Protein AF-A0A2V7R0I3-F1 (afdb_monomer_lite)

pLDDT: mean 75.04, std 21.33, range [24.89, 97.62]

Foldseek 3Di:
DDDDDDDDDDDDDYDDDDDDDDDDDDDDDDDDDDPPPLPQAKEKEAAPQQPLGVVVVVVLCVQQVDPRYHYDHVVPLVCCCVVPVVCNVPPRLQWMWIQHSVRDIDIFLRNVLVSLVSGPSSVVCNCVCVPVCNVPVVVVVRSVCSVCSVVVDGPPDDDDDDPDPPPPPPPPVVVVVVVVVVVVVVVCQQCVLVVQVVPPQRDADPPNGHPVGPPRPDPQKDKFKAKWFQFPVRDTDGDDLVLQHDDPPVVSRVVCVVCLVVLNNAVSQVSSLAVLLPDDDPPSVRGFKMWTKIFMCRPVCVVVVNVDGPDIDTSYMGTNDNPPPVVPPDD

Secondary structure (DSSP, 8-state):
--PPPPPPPPP-----------------------------SEEEEE-TTBHHHHHHHHHHHHHHTS--EEEEETT-HHHHHHH-GGGTTS-TTT--EEE-TT--EEETHHHHHHHHTT-GGGGGGHHHHHSTTHHHHHHHHHHHHHHHGGGG-B---SS--------------HHHHHHHHHHHHHHHHHHGGGGGGG-SS----TTSPPSSTT-S---SEEEEEEEEEE-TT--EEEPPGGGT-SS-HHHHHHHHHHHHHTT-HHHHHHHHHHHHTT--STTTTT--EEEEEEEEEEHHHHHTT----SEEEEEEEEE----SGGGSS--

Radius of gyration: 39.09 Å; chains: 1; bounding box: 73×76×110 Å

Structure (mmCIF, N/CA/C/O backbone):
data_AF-A0A2V7R0I3-F1
#
_entry.id   AF-A0A2V7R0I3-F1
#
loop_
_atom_site.group_PDB
_atom_site.id
_atom_site.type_symbol
_atom_site.label_atom_id
_atom_site.label_alt_id
_atom_site.label_comp_id
_atom_site.label_asym_id
_atom_site.label_entity_id
_atom_site.label_seq_id
_atom_site.pdbx_PDB_ins_code
_atom_site.Cartn_x
_atom_site.Cartn_y
_atom_site.Cartn_z
_atom_site.occupancy
_atom_site.B_iso_or_equiv
_atom_site.auth_seq_id
_atom_site.auth_comp_id
_atom_site.auth_asym_id
_atom_site.auth_atom_id
_atom_site.pdbx_PDB_model_num
ATOM 1 N N . MET A 1 1 ? 31.719 -24.888 -64.951 1.00 40.12 1 MET A N 1
ATOM 2 C CA . MET A 1 1 ? 32.840 -23.938 -65.106 1.00 40.12 1 MET A CA 1
ATOM 3 C C . MET A 1 1 ? 32.339 -22.714 -65.857 1.00 40.12 1 MET A C 1
ATOM 5 O O . MET A 1 1 ? 32.200 -22.779 -67.067 1.00 40.12 1 MET A O 1
ATOM 9 N N . HIS A 1 2 ? 32.044 -21.622 -65.155 1.00 28.05 2 HIS A N 1
ATOM 10 C CA . HIS A 1 2 ? 31.925 -20.294 -65.759 1.00 28.05 2 HIS A CA 1
ATOM 11 C C . HIS A 1 2 ? 32.596 -19.298 -64.817 1.00 28.05 2 HIS A C 1
ATOM 13 O O . HIS A 1 2 ? 32.219 -19.180 -63.655 1.00 28.05 2 HIS A O 1
ATOM 19 N N . ALA A 1 3 ? 33.657 -18.667 -65.315 1.00 29.58 3 ALA A N 1
ATOM 20 C CA . ALA A 1 3 ? 34.439 -17.674 -64.603 1.00 29.58 3 ALA A CA 1
ATOM 21 C C . ALA A 1 3 ? 33.743 -16.313 -64.706 1.00 29.58 3 ALA A C 1
ATOM 23 O O . ALA A 1 3 ? 33.459 -15.845 -65.808 1.00 29.58 3 ALA A O 1
ATOM 24 N N . VAL A 1 4 ? 33.495 -15.669 -63.567 1.00 31.28 4 VAL A N 1
ATOM 25 C CA . VAL A 1 4 ? 33.042 -14.275 -63.512 1.00 31.28 4 VAL A CA 1
ATOM 26 C C . VAL A 1 4 ? 34.265 -13.400 -63.241 1.00 31.28 4 VAL A C 1
ATOM 28 O O . VAL A 1 4 ? 34.928 -13.543 -62.217 1.00 31.28 4 VAL A O 1
ATOM 31 N N . ARG A 1 5 ? 34.592 -12.521 -64.196 1.00 28.83 5 ARG A N 1
ATOM 32 C CA . ARG A 1 5 ? 35.624 -11.480 -64.072 1.00 28.83 5 ARG A CA 1
ATOM 33 C C . ARG A 1 5 ? 35.057 -10.281 -63.311 1.00 28.83 5 ARG A C 1
ATOM 35 O O . ARG A 1 5 ? 34.052 -9.718 -63.734 1.00 28.83 5 ARG A O 1
ATOM 42 N N . CYS A 1 6 ? 35.757 -9.834 -62.272 1.00 28.95 6 CYS A N 1
ATOM 43 C CA . CYS A 1 6 ? 35.547 -8.523 -61.657 1.00 28.95 6 CYS A CA 1
ATOM 44 C C . CYS A 1 6 ? 36.459 -7.477 -62.318 1.00 28.95 6 CYS A C 1
ATOM 46 O O . CYS A 1 6 ? 37.630 -7.746 -62.587 1.00 28.95 6 CYS A O 1
ATOM 48 N N . ARG A 1 7 ? 35.916 -6.283 -62.578 1.00 30.52 7 ARG A N 1
ATOM 49 C CA . ARG A 1 7 ? 36.638 -5.104 -63.083 1.00 30.52 7 ARG A CA 1
ATOM 50 C C . ARG A 1 7 ? 36.920 -4.165 -61.897 1.00 30.52 7 ARG A C 1
ATOM 52 O O . ARG A 1 7 ? 35.996 -3.948 -61.116 1.00 30.52 7 ARG A O 1
ATOM 59 N N . PRO A 1 8 ? 38.131 -3.609 -61.736 1.00 32.44 8 PRO A N 1
ATOM 60 C CA . PRO A 1 8 ? 38.396 -2.627 -60.687 1.00 32.44 8 PRO A CA 1
ATOM 61 C C . PRO A 1 8 ? 37.857 -1.242 -61.075 1.00 32.44 8 PRO A C 1
ATOM 63 O O . PRO A 1 8 ? 37.916 -0.850 -62.242 1.00 32.44 8 PRO A O 1
ATOM 66 N N . ALA A 1 9 ? 37.340 -0.507 -60.088 1.00 31.83 9 ALA A N 1
ATOM 67 C CA . ALA A 1 9 ? 37.017 0.910 -60.216 1.00 31.83 9 ALA A CA 1
ATOM 68 C C . ALA A 1 9 ? 38.310 1.735 -60.122 1.00 31.83 9 ALA A C 1
ATOM 70 O O . ALA A 1 9 ? 39.087 1.582 -59.181 1.00 31.83 9 ALA A O 1
ATOM 71 N N . THR A 1 10 ? 38.548 2.569 -61.128 1.00 34.09 10 THR A N 1
ATOM 72 C CA . THR A 1 10 ? 39.695 3.474 -61.234 1.00 34.09 10 THR A CA 1
ATOM 73 C C . THR A 1 10 ? 39.504 4.722 -60.379 1.00 34.09 10 THR A C 1
ATOM 75 O O . THR A 1 10 ? 38.430 5.322 -60.384 1.00 34.09 10 THR A O 1
ATOM 78 N N . ALA A 1 11 ? 40.578 5.125 -59.700 1.00 34.94 11 ALA A N 1
ATOM 79 C CA . ALA A 1 11 ? 40.760 6.451 -59.124 1.00 34.94 11 ALA A CA 1
ATOM 80 C C . ALA A 1 11 ? 40.825 7.522 -60.230 1.00 34.94 11 ALA A C 1
ATOM 82 O O . ALA A 1 11 ? 41.353 7.257 -61.311 1.00 34.94 11 ALA A O 1
ATOM 83 N N . GLY A 1 12 ? 40.306 8.718 -59.951 1.00 31.50 12 GLY A N 1
ATOM 84 C CA . GLY A 1 12 ? 40.414 9.891 -60.817 1.00 31.50 12 GLY A CA 1
ATOM 85 C C . GLY A 1 12 ? 40.720 11.137 -59.990 1.00 31.50 12 GLY A C 1
ATOM 86 O O . GLY A 1 12 ? 39.884 11.567 -59.200 1.00 31.50 12 GLY A O 1
ATOM 87 N N . ASP A 1 13 ? 41.925 11.668 -60.183 1.00 32.59 13 ASP A N 1
ATOM 88 C CA . ASP A 1 13 ? 42.416 12.970 -59.722 1.00 32.59 13 ASP A CA 1
ATOM 89 C C . ASP A 1 13 ? 42.074 14.083 -60.735 1.00 32.59 13 ASP A C 1
ATOM 91 O O . ASP A 1 13 ? 42.114 13.846 -61.942 1.00 32.59 13 ASP A O 1
ATOM 95 N N . GLY A 1 14 ? 41.891 15.315 -60.234 1.00 29.05 14 GLY A N 1
ATOM 96 C CA . GLY A 1 14 ? 42.606 16.492 -60.765 1.00 29.05 14 GLY A CA 1
ATOM 97 C C . GLY A 1 14 ? 41.890 17.542 -61.646 1.00 29.05 14 GLY A C 1
ATOM 98 O O . GLY A 1 14 ? 41.606 17.286 -62.808 1.00 29.05 14 GLY A O 1
ATOM 99 N N . GLY A 1 15 ? 41.817 18.782 -61.113 1.00 26.56 15 GLY A N 1
ATOM 100 C CA . GLY A 1 15 ? 42.013 20.086 -61.808 1.00 26.56 15 GLY A CA 1
ATOM 101 C C . GLY A 1 15 ? 40.805 20.707 -62.539 1.00 26.56 15 GLY A C 1
ATOM 102 O O . GLY A 1 15 ? 40.005 19.984 -63.108 1.00 26.56 15 GLY A O 1
ATOM 103 N N . ALA A 1 16 ? 40.575 22.026 -62.630 1.00 29.14 16 ALA A N 1
ATOM 104 C CA . ALA A 1 16 ? 41.288 23.265 -62.268 1.00 29.14 16 ALA A CA 1
ATOM 105 C C . ALA A 1 16 ? 40.253 24.440 -62.282 1.00 29.14 16 ALA A C 1
ATOM 107 O O . ALA A 1 16 ? 39.270 24.370 -63.012 1.00 29.14 16 ALA A O 1
ATOM 108 N N . LEU A 1 17 ? 40.280 25.384 -61.330 1.00 27.14 17 LEU A N 1
ATOM 109 C CA . LEU A 1 17 ? 40.813 26.766 -61.396 1.00 27.14 17 LEU A CA 1
ATOM 110 C C . LEU A 1 17 ? 40.134 27.754 -62.384 1.00 27.14 17 LEU A C 1
ATOM 112 O O . LEU A 1 17 ? 40.317 27.651 -63.589 1.00 27.14 17 LEU A O 1
ATOM 116 N N . HIS A 1 18 ? 39.493 28.803 -61.844 1.00 30.97 18 HIS A N 1
ATOM 117 C CA . HIS A 1 18 ? 39.382 30.133 -62.463 1.00 30.97 18 HIS A CA 1
ATOM 118 C C . HIS A 1 18 ? 39.490 31.233 -61.389 1.00 30.97 18 HIS A C 1
ATOM 120 O O . HIS A 1 18 ? 39.098 31.052 -60.238 1.00 30.97 18 HIS A O 1
ATOM 126 N N . THR A 1 19 ? 40.106 32.340 -61.791 1.00 28.39 19 THR A N 1
ATOM 127 C CA . THR A 1 19 ? 40.794 33.388 -61.020 1.00 28.39 19 THR A CA 1
ATOM 128 C C . THR A 1 19 ? 40.033 34.722 -60.960 1.00 28.39 19 THR A C 1
ATOM 130 O O . THR A 1 19 ? 39.483 35.096 -61.987 1.00 28.39 19 THR A O 1
ATOM 133 N N . ALA A 1 20 ? 40.175 35.437 -59.823 1.00 27.28 20 ALA A N 1
ATOM 134 C CA . ALA A 1 20 ? 40.343 36.904 -59.609 1.00 27.28 20 ALA A CA 1
ATOM 135 C C . ALA A 1 20 ? 39.223 37.874 -60.116 1.00 27.28 20 ALA A C 1
ATOM 137 O O . ALA A 1 20 ? 38.524 37.552 -61.061 1.00 27.28 20 ALA A O 1
ATOM 138 N N . THR A 1 21 ? 38.923 39.066 -59.568 1.00 27.94 21 THR A N 1
ATOM 139 C CA . THR A 1 21 ? 39.654 40.048 -58.734 1.00 27.94 21 THR A CA 1
ATOM 140 C C . THR A 1 21 ? 38.664 41.089 -58.128 1.00 27.94 21 THR A C 1
ATOM 142 O O . THR A 1 21 ? 37.653 41.390 -58.750 1.00 27.94 21 THR A O 1
ATOM 145 N N . ASP A 1 22 ? 39.038 41.647 -56.967 1.00 27.06 22 ASP A N 1
ATOM 146 C CA . ASP A 1 22 ? 38.926 43.033 -56.429 1.00 27.06 22 ASP A CA 1
ATOM 147 C C . ASP A 1 22 ? 37.639 43.810 -56.011 1.00 27.06 22 ASP A C 1
ATOM 149 O O . ASP A 1 22 ? 36.724 44.044 -56.791 1.00 27.06 22 ASP A O 1
ATOM 153 N N . ALA A 1 23 ? 37.773 44.348 -54.778 1.00 28.84 23 ALA A N 1
ATOM 154 C CA . ALA A 1 23 ? 37.509 45.699 -54.224 1.00 28.84 23 ALA A CA 1
ATOM 155 C C . ALA A 1 23 ? 36.095 46.326 -54.038 1.00 28.84 23 ALA A C 1
ATOM 157 O O . ALA A 1 23 ? 35.275 46.372 -54.947 1.00 28.84 23 ALA A O 1
ATOM 158 N N . GLY A 1 24 ? 35.909 46.958 -52.854 1.00 25.20 24 GLY A N 1
ATOM 159 C CA . GLY A 1 24 ? 34.883 47.975 -52.509 1.00 25.20 24 GLY A CA 1
ATOM 160 C C . GLY A 1 24 ? 34.009 47.605 -51.287 1.00 25.20 24 GLY A C 1
ATOM 161 O O . GLY A 1 24 ? 33.097 46.804 -51.422 1.00 25.20 24 GLY A O 1
ATOM 162 N N . GLU A 1 25 ? 34.346 47.921 -50.029 1.00 26.67 25 GLU A N 1
ATOM 163 C CA . GLU A 1 25 ? 34.203 49.198 -49.287 1.00 26.67 25 GLU A CA 1
ATOM 164 C C . GLU A 1 25 ? 32.793 49.507 -48.700 1.00 26.67 25 GLU A C 1
ATOM 166 O O . GLU A 1 25 ? 31.841 49.821 -49.402 1.00 26.67 25 GLU A O 1
ATOM 171 N N . SER A 1 26 ? 32.742 49.506 -47.357 1.00 24.89 26 SER A N 1
ATOM 172 C CA . SER A 1 26 ? 31.876 50.258 -46.419 1.00 24.89 26 SER A CA 1
ATOM 173 C C . SER A 1 26 ? 30.368 49.959 -46.204 1.00 24.89 26 SER A C 1
ATOM 175 O O . SER A 1 26 ? 29.517 50.183 -47.052 1.00 24.89 26 SER A O 1
ATOM 177 N N . LEU A 1 27 ? 30.100 49.581 -44.939 1.00 31.48 27 LEU A N 1
ATOM 178 C CA . LEU A 1 27 ? 29.092 50.077 -43.977 1.00 31.48 27 LEU A CA 1
ATOM 179 C C . LEU A 1 27 ? 27.593 50.063 -44.338 1.00 31.48 27 LEU A C 1
ATOM 181 O O . LEU A 1 27 ? 27.120 50.911 -45.082 1.00 31.48 27 LEU A O 1
ATOM 185 N N . GLN A 1 28 ? 26.824 49.252 -43.597 1.00 29.20 28 GLN A N 1
ATOM 186 C CA . GLN A 1 28 ? 25.603 49.726 -42.931 1.00 29.20 28 GLN A CA 1
ATOM 187 C C . GLN A 1 28 ? 25.236 48.860 -41.714 1.00 29.20 28 GLN A C 1
ATOM 189 O O . GLN A 1 28 ? 25.405 47.642 -41.703 1.00 29.20 28 GLN A O 1
ATOM 194 N N . GLU A 1 29 ? 24.810 49.566 -40.671 1.00 27.78 29 GLU A N 1
ATOM 195 C CA . GLU A 1 29 ? 24.456 49.139 -39.319 1.00 27.78 29 GLU A CA 1
ATOM 196 C C . GLU A 1 29 ? 23.254 48.182 -39.239 1.00 27.78 29 GLU A C 1
ATOM 198 O O . GLU A 1 29 ? 22.415 48.134 -40.134 1.00 27.78 29 GLU A O 1
ATOM 203 N N . GLY A 1 30 ? 23.109 47.516 -38.085 1.00 27.41 30 GLY A N 1
ATOM 204 C CA . GLY A 1 30 ? 21.787 47.143 -37.573 1.00 27.41 30 GLY A CA 1
ATOM 205 C C . GLY A 1 30 ? 21.651 45.709 -37.068 1.00 27.41 30 GLY A C 1
ATOM 206 O O . GLY A 1 30 ? 21.508 44.777 -37.845 1.00 27.41 30 GLY A O 1
ATOM 207 N N . GLU A 1 31 ? 21.640 45.575 -35.740 1.00 34.91 31 GLU A N 1
ATOM 208 C CA . GLU A 1 31 ? 20.803 44.645 -34.965 1.00 34.91 31 GLU A CA 1
ATOM 209 C C . GLU A 1 31 ? 20.627 43.192 -35.435 1.00 34.91 31 GLU A C 1
ATOM 211 O O . GLU A 1 31 ? 19.866 42.867 -36.342 1.00 34.91 31 GLU A O 1
ATOM 216 N N . GLY A 1 32 ? 21.151 42.263 -34.635 1.00 29.20 32 GLY A N 1
ATOM 217 C CA . GLY A 1 32 ? 20.634 40.902 -34.660 1.00 29.20 32 GLY A CA 1
ATOM 218 C C . GLY A 1 32 ? 21.550 39.905 -33.996 1.00 29.20 32 GLY A C 1
ATOM 219 O O . GLY A 1 32 ? 22.303 39.207 -34.663 1.00 29.20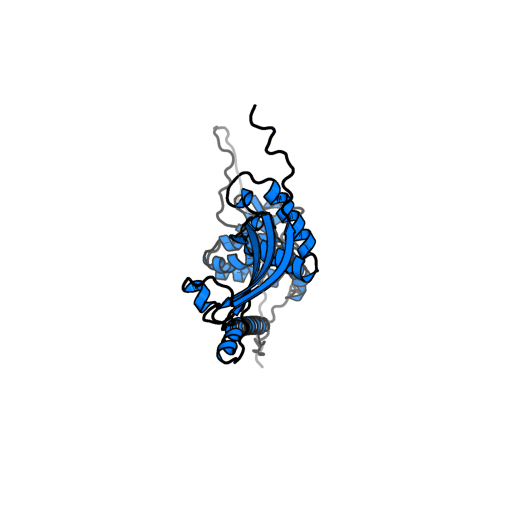 32 GLY A O 1
ATOM 220 N N . MET A 1 33 ? 21.442 39.799 -32.673 1.00 34.56 33 MET A N 1
ATOM 221 C CA . MET A 1 33 ? 21.909 38.643 -31.916 1.00 34.56 33 MET A CA 1
ATOM 222 C C . MET A 1 33 ? 21.557 37.361 -32.679 1.00 34.56 33 MET A C 1
ATOM 224 O O . MET A 1 33 ? 20.383 37.047 -32.875 1.00 34.56 33 MET A O 1
ATOM 228 N N . ASN A 1 34 ? 22.612 36.697 -33.149 1.00 35.75 34 ASN A N 1
ATOM 229 C CA . ASN A 1 34 ? 22.632 35.576 -34.076 1.00 35.75 34 ASN A CA 1
ATOM 230 C C . ASN A 1 34 ? 21.614 34.498 -33.653 1.00 35.75 34 ASN A C 1
ATOM 232 O O . ASN A 1 34 ? 21.902 33.632 -32.823 1.00 35.75 34 ASN A O 1
ATOM 236 N N . ARG A 1 35 ? 20.380 34.572 -34.169 1.00 40.38 35 ARG A N 1
ATOM 237 C CA . ARG A 1 35 ? 19.390 33.505 -34.000 1.00 40.38 35 ARG A CA 1
ATOM 238 C C . ARG A 1 35 ? 19.787 32.396 -34.954 1.00 40.38 35 ARG A C 1
ATOM 240 O O . ARG A 1 35 ? 19.329 32.355 -36.091 1.00 40.38 35 ARG A O 1
ATOM 247 N N . VAL A 1 36 ? 20.627 31.494 -34.454 1.00 46.22 36 VAL A N 1
ATOM 248 C CA . VAL A 1 36 ? 20.860 30.185 -35.064 1.00 46.22 36 VAL A CA 1
ATOM 249 C C . VAL A 1 36 ? 19.484 29.583 -35.389 1.00 46.22 36 VAL A C 1
ATOM 251 O O . VAL A 1 36 ? 18.650 29.478 -34.477 1.00 46.22 36 VAL A O 1
ATOM 254 N N . PRO A 1 37 ? 19.191 29.249 -36.659 1.00 40.72 37 PRO A N 1
ATOM 255 C CA . PRO A 1 37 ? 17.915 28.666 -37.044 1.00 40.72 37 PRO A CA 1
ATOM 256 C C . PRO A 1 37 ? 17.635 27.445 -36.168 1.00 40.72 37 PRO A C 1
ATOM 258 O O . PRO A 1 37 ? 18.453 26.530 -36.082 1.00 40.72 37 PRO A O 1
ATOM 261 N N . ARG A 1 38 ? 16.496 27.444 -35.464 1.00 47.53 38 ARG A N 1
ATOM 262 C CA . ARG A 1 38 ? 16.076 26.316 -34.623 1.00 47.53 38 ARG A CA 1
ATOM 263 C C . ARG A 1 38 ? 15.666 25.154 -35.514 1.00 47.53 38 ARG A C 1
ATOM 265 O O . ARG A 1 38 ? 14.498 24.958 -35.829 1.00 47.53 38 ARG A O 1
ATOM 272 N N . GLU A 1 39 ? 16.670 24.398 -35.906 1.00 55.34 39 GLU A N 1
ATOM 273 C CA . GLU A 1 39 ? 16.580 23.100 -36.538 1.00 55.34 39 GLU A CA 1
ATOM 274 C C . GLU A 1 39 ? 15.688 22.165 -35.699 1.00 55.34 39 GLU A C 1
ATOM 276 O O . GLU A 1 39 ? 16.070 21.690 -34.630 1.00 55.34 39 GLU A O 1
ATOM 281 N N . THR A 1 40 ? 14.457 21.929 -36.158 1.00 66.25 40 THR A N 1
ATOM 282 C CA . THR A 1 40 ? 13.467 21.103 -35.456 1.00 66.25 40 THR A CA 1
ATOM 283 C C . THR A 1 40 ? 13.876 19.628 -35.490 1.00 66.25 40 THR A C 1
ATOM 285 O O . THR A 1 40 ? 13.778 18.981 -36.532 1.00 66.25 40 THR A O 1
ATOM 288 N N . GLY A 1 41 ? 14.321 19.086 -34.358 1.00 74.81 41 GLY A N 1
ATOM 289 C CA . GLY A 1 41 ? 14.677 17.673 -34.203 1.00 74.81 41 GLY A CA 1
ATOM 290 C C . GLY A 1 41 ? 15.559 17.443 -32.979 1.00 74.81 41 GLY A C 1
ATOM 291 O O . GLY A 1 41 ? 16.078 18.394 -32.403 1.00 74.81 41 GLY A O 1
ATOM 292 N N . LEU A 1 42 ? 15.713 16.192 -32.555 1.00 87.88 42 LEU A N 1
ATOM 293 C CA . LEU A 1 42 ? 16.696 15.820 -31.536 1.00 87.88 42 LEU A CA 1
ATOM 294 C C . LEU A 1 42 ? 17.978 15.352 -32.219 1.00 87.88 42 LEU A C 1
ATOM 296 O O . LEU A 1 42 ? 17.932 14.476 -33.086 1.00 87.88 42 LEU A O 1
ATOM 300 N N . ASP A 1 43 ? 19.114 15.892 -31.795 1.00 90.44 43 ASP A N 1
ATOM 301 C CA . ASP A 1 43 ? 20.423 15.399 -32.204 1.00 90.44 43 ASP A CA 1
ATOM 302 C C . ASP A 1 43 ? 20.841 14.269 -31.259 1.00 90.44 43 ASP A C 1
ATOM 304 O O . ASP A 1 43 ? 20.883 14.433 -30.042 1.00 90.44 43 ASP A O 1
ATOM 308 N N . VAL A 1 44 ? 21.106 13.091 -31.814 1.00 90.19 44 VAL A N 1
ATOM 309 C CA . VAL A 1 44 ? 21.449 11.877 -31.072 1.00 90.19 44 VAL A CA 1
ATOM 310 C C . VAL A 1 44 ? 22.882 11.497 -31.407 1.00 90.19 44 VAL A C 1
ATOM 312 O O . VAL A 1 44 ? 23.173 11.115 -32.537 1.00 90.19 44 VAL A O 1
ATOM 315 N N . VAL A 1 45 ? 23.765 11.572 -30.419 1.00 89.38 45 VAL A N 1
ATOM 316 C CA . VAL A 1 45 ? 25.167 11.163 -30.531 1.00 89.38 45 VAL A CA 1
ATOM 317 C C . VAL A 1 45 ? 25.307 9.751 -29.970 1.00 89.38 45 VAL A C 1
ATOM 319 O O . VAL A 1 45 ? 24.919 9.486 -28.826 1.00 89.38 45 VAL A O 1
ATOM 322 N N . TYR A 1 46 ? 25.824 8.827 -30.774 1.00 86.88 46 TYR A N 1
ATOM 323 C CA . TYR A 1 46 ? 25.922 7.406 -30.431 1.00 86.88 46 TYR A CA 1
ATOM 324 C C . TYR A 1 46 ? 27.170 6.768 -31.045 1.00 86.88 46 TYR A C 1
ATOM 326 O O . TYR A 1 46 ? 27.750 7.301 -31.980 1.00 86.88 46 TYR A O 1
ATOM 334 N N . ASP A 1 47 ? 27.571 5.609 -30.530 1.00 84.25 47 ASP A N 1
ATOM 335 C CA . ASP A 1 47 ? 28.679 4.826 -31.082 1.00 84.25 47 ASP A CA 1
ATOM 336 C C . ASP A 1 47 ? 28.244 4.097 -32.369 1.00 84.25 47 ASP A C 1
ATOM 338 O O . ASP A 1 47 ? 27.522 3.092 -32.297 1.00 84.25 47 ASP A O 1
ATOM 342 N N . GLY A 1 48 ? 28.670 4.603 -33.532 1.00 77.25 48 GLY A N 1
ATOM 343 C CA . GLY A 1 48 ? 28.355 4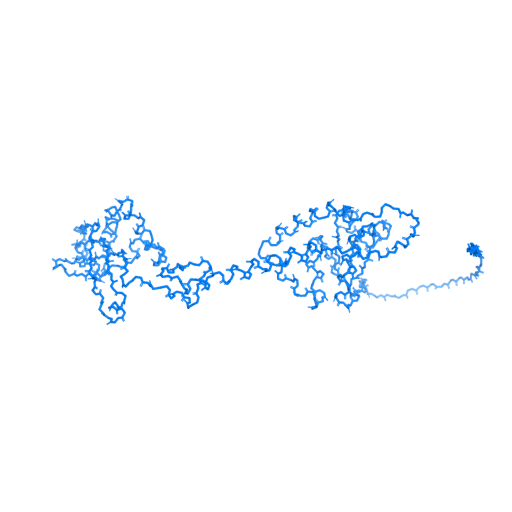.034 -34.848 1.00 77.25 48 GLY A CA 1
ATOM 344 C C . GLY A 1 48 ? 29.045 2.701 -35.145 1.00 77.25 48 GLY A C 1
ATOM 345 O O . GLY A 1 48 ? 28.567 1.936 -35.981 1.00 77.25 48 GLY A O 1
ATOM 346 N N . LEU A 1 49 ? 30.097 2.344 -34.402 1.00 75.62 49 LEU A N 1
ATOM 347 C CA . LEU A 1 49 ? 30.749 1.032 -34.504 1.00 75.62 49 LEU A CA 1
ATOM 348 C C . LEU A 1 49 ? 29.986 -0.057 -33.727 1.00 75.62 49 LEU A C 1
ATOM 350 O O . LEU A 1 49 ? 30.243 -1.257 -33.878 1.00 75.62 49 LEU A O 1
ATOM 354 N N . CYS A 1 50 ? 29.010 0.329 -32.898 1.00 77.38 50 CYS A N 1
ATOM 355 C CA . CYS A 1 50 ? 28.192 -0.599 -32.133 1.00 77.38 50 CYS A CA 1
ATOM 356 C C . CYS A 1 50 ? 26.903 -0.975 -32.883 1.00 77.38 50 CYS A C 1
ATOM 358 O O . CYS A 1 50 ? 25.890 -0.274 -32.817 1.00 77.38 50 CYS A O 1
ATOM 360 N N . ARG A 1 51 ? 26.884 -2.172 -33.489 1.00 78.75 51 ARG A N 1
ATOM 361 C CA . ARG A 1 51 ? 25.702 -2.726 -34.187 1.00 78.75 51 ARG A CA 1
ATOM 362 C C . ARG A 1 51 ? 24.435 -2.779 -33.333 1.00 78.75 51 ARG A C 1
ATOM 364 O O . ARG A 1 51 ? 23.333 -2.676 -33.869 1.00 78.75 51 ARG A O 1
ATOM 371 N N . PHE A 1 52 ? 24.562 -2.983 -32.021 1.00 80.44 52 PHE A N 1
ATOM 372 C CA . PHE A 1 52 ? 23.412 -2.950 -31.115 1.00 80.44 52 PHE A CA 1
ATOM 373 C C . PHE A 1 52 ? 22.791 -1.546 -31.053 1.00 80.44 52 PHE A C 1
ATOM 375 O O . PHE A 1 52 ? 21.579 -1.418 -31.229 1.00 80.44 52 PHE A O 1
ATOM 382 N N . CYS A 1 53 ? 23.618 -0.512 -30.866 1.00 79.38 53 CYS A N 1
ATOM 383 C CA . CYS A 1 53 ? 23.189 0.887 -30.808 1.00 79.38 53 CYS A CA 1
ATOM 384 C C . CYS A 1 53 ? 22.600 1.360 -32.145 1.00 79.38 53 CYS A C 1
ATOM 386 O O . CYS A 1 53 ? 21.537 1.980 -32.173 1.00 79.38 53 CYS A O 1
ATOM 388 N N . GLU A 1 54 ? 23.250 1.013 -33.255 1.00 83.38 54 GLU A N 1
ATOM 389 C CA . GLU A 1 54 ? 22.772 1.330 -34.603 1.00 83.38 54 GLU A CA 1
ATOM 390 C C . GLU A 1 54 ? 21.389 0.702 -34.861 1.00 83.38 54 GLU A C 1
ATOM 392 O O . GLU A 1 54 ? 20.429 1.390 -35.219 1.00 83.38 54 GLU A O 1
ATOM 397 N N . ARG A 1 55 ? 21.233 -0.605 -34.600 1.00 83.19 55 ARG A N 1
ATOM 398 C CA . ARG A 1 55 ? 19.957 -1.315 -34.798 1.00 83.19 55 ARG A CA 1
ATOM 399 C C . ARG A 1 55 ? 18.851 -0.811 -33.880 1.00 83.19 55 ARG A C 1
ATOM 401 O O . ARG A 1 55 ? 17.692 -0.755 -34.311 1.00 83.19 55 ARG A O 1
ATOM 408 N N . SER A 1 56 ? 19.170 -0.468 -32.631 1.00 84.31 56 SER A N 1
ATOM 409 C CA . SER A 1 56 ? 18.178 0.065 -31.696 1.00 84.31 56 SER A CA 1
ATOM 410 C C . SER A 1 56 ? 17.660 1.418 -32.179 1.00 84.31 56 SER A C 1
ATOM 412 O O . SER A 1 56 ? 16.445 1.602 -32.264 1.00 84.31 56 SER A O 1
ATOM 414 N N . LEU A 1 57 ? 18.549 2.324 -32.596 1.00 87.50 57 LEU A N 1
ATOM 415 C CA . LEU A 1 57 ? 18.174 3.638 -33.124 1.00 87.50 57 LEU A CA 1
ATOM 416 C C . LEU A 1 57 ? 17.436 3.550 -34.463 1.00 87.50 57 LEU A C 1
ATOM 418 O O . LEU A 1 57 ? 16.403 4.202 -34.624 1.00 87.50 57 LEU A O 1
ATOM 422 N N . ALA A 1 58 ? 17.866 2.677 -35.376 1.00 85.56 58 ALA A N 1
ATOM 423 C CA . ALA A 1 58 ? 17.157 2.423 -36.632 1.00 85.56 58 ALA A CA 1
ATOM 424 C C . ALA A 1 58 ? 15.732 1.892 -36.391 1.00 85.56 58 ALA A C 1
ATOM 426 O O . ALA A 1 58 ? 14.784 2.259 -37.088 1.00 85.56 58 ALA A O 1
ATOM 427 N N . THR A 1 59 ? 15.550 1.046 -35.373 1.00 84.50 59 THR A N 1
ATOM 428 C CA . THR A 1 59 ? 14.224 0.544 -34.982 1.00 84.50 59 THR A CA 1
ATOM 429 C C . THR A 1 59 ? 13.358 1.658 -34.406 1.00 84.50 59 THR A C 1
ATOM 431 O O . THR A 1 59 ? 12.195 1.785 -34.792 1.00 84.50 59 THR A O 1
ATOM 434 N N . VAL A 1 60 ? 13.921 2.503 -33.541 1.00 86.19 60 VAL A N 1
ATOM 435 C CA . VAL A 1 60 ? 13.220 3.662 -32.974 1.00 86.19 60 VAL A CA 1
ATOM 436 C C . VAL A 1 60 ? 12.788 4.635 -34.072 1.00 86.19 60 VAL A C 1
ATOM 438 O O . VAL A 1 60 ? 11.620 5.022 -34.103 1.00 86.19 60 VAL A O 1
ATOM 441 N N . GLN A 1 61 ? 13.668 4.966 -35.021 1.00 86.88 61 GLN A N 1
ATOM 442 C CA . GLN A 1 61 ? 13.326 5.802 -36.177 1.00 86.88 61 GLN A CA 1
ATOM 443 C C . GLN A 1 61 ? 12.214 5.176 -37.032 1.00 86.88 61 GLN A C 1
ATOM 445 O O . GLN A 1 61 ? 11.245 5.854 -37.391 1.00 86.88 61 GLN A O 1
ATOM 450 N N . ARG A 1 62 ? 12.301 3.867 -37.306 1.00 86.94 62 ARG A N 1
ATOM 451 C CA . ARG A 1 62 ? 11.279 3.133 -38.067 1.00 86.94 62 ARG A CA 1
ATOM 452 C C . ARG A 1 62 ? 9.916 3.167 -37.376 1.00 86.94 62 ARG A C 1
ATOM 454 O O . ARG A 1 62 ? 8.904 3.342 -38.048 1.00 86.94 62 ARG A O 1
ATOM 461 N N . ILE A 1 63 ? 9.870 3.025 -36.051 1.00 86.12 63 ILE A N 1
ATOM 462 C CA . ILE A 1 63 ? 8.621 3.091 -35.277 1.00 86.12 63 ILE A CA 1
ATOM 463 C C . ILE A 1 63 ? 8.087 4.524 -35.235 1.00 86.12 63 ILE A C 1
ATOM 465 O O . ILE A 1 63 ? 6.890 4.731 -35.432 1.00 86.12 63 ILE A O 1
ATOM 469 N N . ALA A 1 64 ? 8.954 5.521 -35.043 1.00 82.94 64 ALA A N 1
ATOM 470 C CA . ALA A 1 64 ? 8.554 6.924 -35.011 1.00 82.94 64 ALA A CA 1
ATOM 471 C C . ALA A 1 64 ? 7.918 7.388 -36.342 1.00 82.94 64 ALA A C 1
ATOM 473 O O . ALA A 1 64 ? 7.049 8.263 -36.325 1.00 82.94 64 ALA A O 1
ATOM 474 N N . ARG A 1 65 ? 8.310 6.772 -37.476 1.00 72.19 65 ARG A N 1
ATOM 475 C CA . ARG A 1 65 ? 7.976 7.117 -38.880 1.00 72.19 65 ARG A CA 1
ATOM 476 C C . ARG A 1 65 ? 8.047 8.617 -39.204 1.00 72.19 65 ARG A C 1
ATOM 478 O O . ARG A 1 65 ? 7.272 9.113 -40.021 1.00 72.19 65 ARG A O 1
ATOM 485 N N . ARG A 1 66 ? 8.952 9.343 -38.550 1.00 68.50 66 ARG A N 1
ATOM 486 C CA . ARG A 1 66 ? 9.344 10.714 -38.893 1.00 68.50 66 ARG A CA 1
ATOM 487 C C . ARG A 1 66 ? 10.854 10.849 -38.678 1.00 68.50 66 ARG A C 1
ATOM 489 O O . ARG A 1 66 ? 11.337 10.333 -37.667 1.00 68.50 66 ARG A O 1
ATOM 496 N N . PRO A 1 67 ? 11.596 11.531 -39.566 1.00 64.62 67 PRO A N 1
ATOM 497 C CA . PRO A 1 67 ? 13.025 11.786 -39.392 1.00 64.62 67 PRO A CA 1
ATOM 498 C C . PRO A 1 67 ? 13.248 12.908 -38.360 1.00 64.62 67 PRO A C 1
ATOM 500 O O . PRO A 1 67 ? 13.774 13.965 -38.675 1.00 64.62 67 PRO A O 1
ATOM 503 N N . LEU A 1 68 ? 12.782 12.704 -37.124 1.00 71.00 68 LEU A N 1
ATOM 504 C CA . LEU A 1 68 ? 12.930 13.667 -36.022 1.00 71.00 68 LEU A CA 1
ATOM 505 C C . LEU A 1 68 ? 14.248 13.490 -35.259 1.00 71.00 68 LEU A C 1
ATOM 507 O O . LEU A 1 68 ? 14.625 14.363 -34.485 1.00 71.00 68 LEU A O 1
ATOM 511 N N . LEU A 1 69 ? 14.932 12.360 -35.461 1.00 83.69 69 LEU A N 1
ATOM 512 C CA . LEU A 1 69 ? 16.205 12.041 -34.820 1.00 83.69 69 LEU A CA 1
ATOM 513 C C . LEU A 1 69 ? 17.330 12.193 -35.838 1.00 83.69 69 LEU A C 1
ATOM 515 O O . LEU A 1 69 ? 17.399 11.407 -36.787 1.00 83.69 69 LEU A O 1
ATOM 519 N N . ARG A 1 70 ? 18.213 13.166 -35.623 1.00 87.81 70 ARG A N 1
ATOM 520 C CA . ARG A 1 70 ? 19.452 13.322 -36.389 1.00 87.81 70 ARG A CA 1
ATOM 521 C C . ARG A 1 70 ? 20.534 12.513 -35.700 1.00 87.81 70 ARG A C 1
ATOM 523 O O . ARG A 1 70 ? 20.878 12.801 -34.561 1.00 87.81 70 ARG A O 1
ATOM 530 N N . LEU A 1 71 ? 21.009 11.468 -36.360 1.00 87.31 71 LEU A N 1
ATOM 531 C CA . LEU A 1 71 ? 21.993 10.559 -35.786 1.00 87.31 71 LEU A CA 1
ATOM 532 C C . LEU A 1 71 ? 23.400 11.039 -36.145 1.00 87.31 71 LEU A C 1
ATOM 534 O O . LEU A 1 71 ? 23.682 11.256 -37.320 1.00 87.31 71 LEU A O 1
ATOM 538 N N . HIS A 1 72 ? 24.265 11.166 -35.143 1.00 88.00 72 HIS A N 1
ATOM 539 C CA . HIS A 1 72 ? 25.672 11.540 -35.291 1.00 88.00 72 HIS A CA 1
ATOM 540 C C . HIS A 1 72 ? 26.551 10.451 -34.683 1.00 88.00 72 HIS A C 1
ATOM 542 O O . HIS A 1 72 ? 26.311 10.026 -33.549 1.00 88.00 72 HIS A O 1
ATOM 548 N N . ASP A 1 73 ? 27.554 10.001 -35.433 1.00 85.50 73 ASP A N 1
ATOM 549 C CA . ASP A 1 73 ? 28.522 9.020 -34.946 1.00 85.50 73 ASP A CA 1
ATOM 550 C C . ASP A 1 73 ? 29.535 9.698 -34.013 1.00 85.50 73 ASP A C 1
ATOM 552 O O . ASP A 1 73 ? 30.183 10.679 -34.374 1.00 85.50 73 ASP A O 1
ATOM 556 N N . ALA A 1 74 ? 29.671 9.161 -32.804 1.00 82.81 74 ALA A N 1
ATOM 557 C CA . ALA A 1 74 ? 30.616 9.609 -31.793 1.00 82.81 74 ALA A CA 1
ATOM 558 C C . ALA A 1 74 ? 32.089 9.419 -32.197 1.00 82.81 74 ALA A C 1
ATOM 560 O O . ALA A 1 74 ? 32.951 10.090 -31.630 1.00 82.81 74 ALA A O 1
ATOM 561 N N . ASN A 1 75 ? 32.374 8.517 -33.143 1.00 78.25 75 ASN A N 1
ATOM 562 C CA . ASN A 1 75 ? 33.733 8.225 -33.610 1.00 78.25 75 ASN A CA 1
ATOM 563 C C . ASN A 1 75 ? 34.275 9.299 -34.573 1.00 78.25 75 ASN A C 1
ATOM 565 O O . ASN A 1 75 ? 35.487 9.398 -34.768 1.00 78.25 75 ASN A O 1
ATOM 569 N N . ASP A 1 76 ? 33.409 10.153 -35.130 1.00 81.06 76 ASP A N 1
ATOM 570 C CA . ASP A 1 76 ? 33.824 11.353 -35.862 1.00 81.06 76 ASP A CA 1
ATOM 571 C C . ASP A 1 76 ? 34.111 12.504 -34.880 1.00 81.06 76 ASP A C 1
ATOM 573 O O . ASP A 1 76 ? 33.352 13.468 -34.722 1.00 81.06 76 ASP A O 1
ATOM 577 N N . HIS A 1 77 ? 35.231 12.373 -34.166 1.00 75.62 77 HIS A N 1
ATOM 578 C CA . HIS A 1 77 ? 35.627 13.298 -33.103 1.00 75.62 77 HIS A CA 1
ATOM 579 C C . HIS A 1 77 ? 35.752 14.756 -33.578 1.00 75.62 77 HIS A C 1
ATOM 581 O O . HIS A 1 77 ? 35.494 15.671 -32.792 1.00 75.62 77 HIS A O 1
ATOM 587 N N . GLY A 1 78 ? 36.117 14.987 -34.845 1.00 75.75 78 GLY A N 1
ATOM 588 C CA . GLY A 1 78 ? 36.236 16.329 -35.420 1.00 75.75 78 GLY A CA 1
ATOM 589 C C . GLY A 1 78 ? 34.879 17.024 -35.525 1.00 75.75 78 GLY A C 1
ATOM 590 O O . GLY A 1 78 ? 34.701 18.131 -35.006 1.00 75.75 78 GLY A O 1
ATOM 591 N N . THR A 1 79 ? 33.896 16.341 -36.113 1.00 79.12 79 THR A N 1
ATOM 592 C CA . THR A 1 79 ? 32.535 16.869 -36.284 1.00 79.12 79 THR A CA 1
ATOM 593 C C . THR A 1 79 ? 31.805 17.010 -34.949 1.00 79.12 79 THR A C 1
ATOM 595 O O . THR A 1 79 ? 31.142 18.024 -34.713 1.00 79.12 79 THR A O 1
ATOM 598 N N . ILE A 1 80 ? 31.951 16.043 -34.034 1.00 81.38 80 ILE A N 1
ATOM 599 C CA . ILE A 1 80 ? 31.298 16.096 -32.717 1.00 81.38 80 ILE A CA 1
ATOM 600 C C . ILE A 1 80 ? 31.854 17.234 -31.861 1.00 81.38 80 ILE A C 1
ATOM 602 O O . ILE A 1 80 ? 31.071 17.963 -31.257 1.00 81.38 80 ILE A O 1
ATOM 606 N N . LYS A 1 81 ? 33.176 17.444 -31.836 1.00 79.56 81 LYS A N 1
ATOM 607 C CA . LYS A 1 81 ? 33.783 18.529 -31.049 1.00 79.56 81 LYS A CA 1
ATOM 608 C C . LYS A 1 81 ? 33.402 19.914 -31.581 1.00 79.56 81 LYS A C 1
ATOM 610 O O . LYS A 1 81 ? 33.190 20.826 -30.786 1.00 79.56 81 LYS A O 1
ATOM 615 N N . ALA A 1 82 ? 33.274 20.059 -32.902 1.00 80.81 82 ALA A N 1
ATOM 616 C CA . ALA A 1 82 ? 32.852 21.308 -33.534 1.00 80.81 82 ALA A CA 1
ATOM 617 C C . ALA A 1 82 ? 31.354 21.601 -33.331 1.00 80.81 82 ALA A C 1
ATOM 619 O O . ALA A 1 82 ? 30.981 22.727 -33.006 1.00 80.81 82 ALA A O 1
ATOM 620 N N . LYS A 1 83 ? 30.488 20.594 -33.505 1.00 82.31 83 LYS A N 1
ATOM 621 C CA . LYS A 1 83 ? 29.025 20.762 -33.463 1.00 82.31 83 LYS A CA 1
ATOM 622 C C . LYS A 1 83 ? 28.442 20.671 -32.052 1.00 82.31 83 LYS A C 1
ATOM 624 O O . LYS A 1 83 ? 27.448 21.329 -31.752 1.00 82.31 83 LYS A O 1
ATOM 629 N N . PHE A 1 84 ? 29.058 19.872 -31.183 1.00 83.44 84 PHE A N 1
ATOM 630 C CA . PHE A 1 84 ? 28.608 19.617 -29.818 1.00 83.44 84 PHE A CA 1
ATOM 631 C C . PHE A 1 84 ? 29.741 19.824 -28.790 1.00 83.44 84 PHE A C 1
ATOM 633 O O . PHE A 1 84 ? 30.114 18.881 -28.089 1.00 83.44 84 PHE A O 1
ATOM 640 N N . PRO A 1 85 ? 30.256 21.060 -28.610 1.00 79.12 85 PRO A N 1
ATOM 641 C CA . PRO A 1 85 ? 31.344 21.346 -27.663 1.00 79.12 85 PRO A CA 1
ATOM 642 C C . PRO A 1 85 ? 31.026 20.946 -26.210 1.00 79.12 85 PRO A C 1
ATOM 644 O O . PRO A 1 85 ? 31.920 20.569 -25.464 1.00 79.12 85 PRO A O 1
ATOM 647 N N . MET A 1 86 ? 29.746 20.933 -25.820 1.00 78.88 86 MET A N 1
ATOM 648 C CA . MET A 1 86 ? 29.270 20.460 -24.508 1.00 78.88 86 MET A CA 1
ATOM 649 C C . MET A 1 86 ? 29.519 18.963 -24.232 1.00 78.88 86 MET A C 1
ATOM 651 O O . MET A 1 86 ? 29.349 18.515 -23.102 1.00 78.88 86 MET A O 1
ATOM 655 N N . LEU A 1 87 ? 29.867 18.181 -25.259 1.00 78.69 87 LEU A N 1
ATOM 656 C CA . LEU A 1 87 ? 30.179 16.753 -25.166 1.00 78.69 87 LEU A CA 1
ATOM 657 C C . LEU A 1 87 ? 31.685 16.477 -25.307 1.00 78.69 87 LEU A C 1
ATOM 659 O O . LEU A 1 87 ? 32.065 15.313 -25.379 1.00 78.69 87 LEU A O 1
ATOM 663 N N . ALA A 1 88 ? 32.541 17.509 -25.340 1.00 68.50 88 ALA A N 1
ATOM 664 C CA . ALA A 1 88 ? 33.982 17.355 -25.565 1.00 68.50 88 ALA A CA 1
ATOM 665 C C . ALA A 1 88 ? 34.669 16.438 -24.534 1.00 68.50 88 ALA A C 1
ATOM 667 O O . ALA A 1 88 ? 35.540 15.659 -24.910 1.00 68.50 88 ALA A O 1
ATOM 668 N N . ASP A 1 89 ? 34.219 16.483 -23.277 1.00 66.25 89 ASP A N 1
ATOM 669 C CA . ASP A 1 89 ? 34.722 15.642 -22.179 1.00 66.25 89 ASP A CA 1
ATOM 670 C C . ASP A 1 89 ? 33.782 14.464 -21.853 1.00 66.25 89 ASP A C 1
ATOM 672 O O . ASP A 1 89 ? 33.970 13.743 -20.869 1.00 66.25 89 ASP A O 1
ATOM 676 N N . ALA A 1 90 ? 32.717 14.276 -22.639 1.00 67.56 90 ALA A N 1
ATOM 677 C CA . ALA A 1 90 ? 31.731 13.238 -22.384 1.00 67.56 90 ALA A CA 1
ATOM 678 C C . ALA A 1 90 ? 32.231 11.877 -22.883 1.00 67.56 90 ALA A C 1
ATOM 680 O O . ALA A 1 90 ? 32.685 11.734 -24.015 1.00 67.56 90 ALA A O 1
ATOM 681 N N . ASP A 1 91 ? 32.062 10.841 -22.059 1.00 67.88 91 ASP A N 1
ATOM 682 C CA . ASP A 1 91 ? 32.329 9.457 -22.453 1.00 67.88 91 ASP A CA 1
ATOM 683 C C . ASP A 1 91 ? 31.223 8.933 -23.392 1.00 67.88 91 ASP A C 1
ATOM 685 O O . ASP A 1 91 ? 30.321 8.178 -23.000 1.00 67.88 91 ASP A O 1
ATOM 689 N N . THR A 1 92 ? 31.286 9.381 -24.647 1.00 66.06 92 THR A N 1
ATOM 690 C CA . THR A 1 92 ? 30.427 8.958 -25.765 1.00 66.06 92 THR A CA 1
ATOM 691 C C . THR A 1 92 ? 30.665 7.509 -26.158 1.00 66.06 92 THR A C 1
ATOM 693 O O . THR A 1 92 ? 29.787 6.883 -26.752 1.00 66.06 92 THR A O 1
ATOM 696 N N . SER A 1 93 ? 31.800 6.937 -25.747 1.00 64.56 93 SER A N 1
ATOM 697 C CA . SER A 1 93 ? 32.066 5.522 -25.946 1.00 64.56 93 SER A CA 1
ATOM 698 C C . SER A 1 93 ? 31.074 4.682 -25.143 1.00 64.56 93 SER A C 1
ATOM 700 O O . SER A 1 93 ? 30.557 3.708 -25.678 1.00 64.56 93 SER A O 1
ATOM 702 N N . ASN A 1 94 ? 30.733 5.062 -23.901 1.00 68.25 94 ASN A N 1
ATOM 703 C CA . ASN A 1 94 ? 29.933 4.238 -22.983 1.00 68.25 94 ASN A CA 1
ATOM 704 C C . ASN A 1 94 ? 28.464 4.625 -22.818 1.00 68.25 94 ASN A C 1
ATOM 706 O O . ASN A 1 94 ? 27.719 3.902 -22.145 1.00 68.25 94 ASN A O 1
ATOM 710 N N . ALA A 1 95 ? 28.020 5.728 -23.409 1.00 81.38 95 ALA A N 1
ATOM 711 C CA . ALA A 1 95 ? 26.616 6.104 -23.390 1.00 81.38 95 ALA A CA 1
ATOM 712 C C . ALA A 1 95 ? 26.225 6.900 -24.632 1.00 81.38 95 ALA A C 1
ATOM 714 O O . ALA A 1 95 ? 26.998 7.682 -25.170 1.00 81.38 95 ALA A O 1
ATOM 715 N N . MET A 1 96 ? 24.968 6.734 -25.029 1.00 88.56 96 MET A N 1
ATOM 716 C CA . MET A 1 96 ? 24.321 7.592 -26.012 1.00 88.56 96 MET A CA 1
ATOM 717 C C . MET A 1 96 ? 23.918 8.918 -25.367 1.00 88.56 96 MET A C 1
ATOM 719 O O . MET A 1 96 ? 23.448 8.934 -24.221 1.00 88.56 96 MET A O 1
ATOM 723 N N . PHE A 1 97 ? 24.019 9.999 -26.131 1.00 90.25 97 PHE A N 1
ATOM 724 C CA . PHE A 1 97 ? 23.593 11.332 -25.728 1.00 90.25 97 PHE A CA 1
ATOM 725 C C . PHE A 1 97 ? 22.538 11.876 -26.684 1.00 90.25 97 PHE A C 1
ATOM 727 O O . PHE A 1 97 ? 22.561 11.609 -27.881 1.00 90.25 97 PHE A O 1
ATOM 734 N N . VAL A 1 98 ? 21.596 12.633 -26.140 1.00 91.50 98 VAL A N 1
ATOM 735 C CA . VAL A 1 98 ? 20.583 13.366 -26.896 1.00 91.50 98 VAL A CA 1
ATOM 736 C C . VAL A 1 98 ? 20.705 14.831 -26.534 1.00 91.50 98 VAL A C 1
ATOM 738 O O . VAL A 1 98 ? 20.648 15.171 -25.353 1.00 91.50 98 VAL A O 1
ATOM 741 N N . VAL A 1 99 ? 20.835 15.679 -27.545 1.00 90.12 99 VAL A N 1
ATOM 742 C CA . VAL A 1 99 ? 20.868 17.132 -27.420 1.00 90.12 99 VAL A CA 1
ATOM 743 C C . VAL A 1 99 ? 19.567 17.687 -27.991 1.00 90.12 99 VAL A C 1
ATOM 745 O O . VAL A 1 99 ? 19.159 17.349 -29.105 1.00 90.12 99 VAL A O 1
ATOM 748 N N . THR A 1 100 ? 18.866 18.498 -27.201 1.00 88.38 100 THR A N 1
ATOM 749 C CA . THR A 1 100 ? 17.636 19.160 -27.653 1.00 88.38 100 THR A CA 1
ATOM 750 C C . THR A 1 100 ? 17.954 20.458 -28.401 1.00 88.38 100 THR A C 1
ATOM 752 O O . THR A 1 100 ? 19.001 21.059 -28.162 1.00 88.38 100 THR A O 1
ATOM 755 N N . PRO A 1 101 ? 17.016 21.005 -29.200 1.00 83.12 101 PRO A N 1
ATOM 756 C CA . PRO A 1 101 ? 17.157 22.344 -29.793 1.00 83.12 101 PRO A CA 1
ATOM 757 C C . PRO A 1 101 ? 17.300 23.482 -28.770 1.00 83.12 101 PRO A C 1
ATOM 759 O O . PRO A 1 101 ? 17.557 24.627 -29.139 1.00 83.12 101 PRO A O 1
ATOM 762 N N . ARG A 1 102 ? 17.050 23.199 -27.484 1.00 82.06 102 ARG A N 1
ATOM 763 C CA . ARG A 1 102 ? 17.235 24.132 -26.367 1.00 82.06 102 ARG A CA 1
ATOM 764 C C . ARG A 1 102 ? 18.626 24.025 -25.732 1.00 82.06 102 ARG A C 1
ATOM 766 O O . ARG A 1 102 ? 18.915 24.803 -24.833 1.00 82.06 102 ARG A O 1
ATOM 773 N N . GLY A 1 103 ? 19.461 23.088 -26.186 1.00 81.44 103 GLY A N 1
ATOM 774 C CA . GLY A 1 103 ? 20.790 22.820 -25.633 1.00 81.44 103 GLY A CA 1
ATOM 775 C C . GLY A 1 103 ? 20.788 21.906 -24.405 1.00 81.44 103 GLY A C 1
ATOM 776 O O . GLY A 1 103 ? 21.814 21.770 -23.748 1.00 81.44 103 GLY A O 1
ATOM 777 N N . GLU A 1 104 ? 19.661 21.271 -24.071 1.00 87.44 104 GLU A N 1
ATOM 778 C CA . GLU A 1 104 ? 19.608 20.317 -22.958 1.00 87.44 104 GLU A CA 1
ATOM 779 C C . GLU A 1 104 ? 20.225 18.984 -23.384 1.00 87.44 104 GLU A C 1
ATOM 781 O O . GLU A 1 104 ? 19.917 18.470 -24.463 1.00 87.44 104 GLU A O 1
ATOM 786 N N . VAL A 1 105 ? 21.045 18.398 -22.512 1.00 89.19 105 VAL A N 1
ATOM 787 C CA . VAL A 1 105 ? 21.749 17.140 -22.777 1.00 89.19 105 VAL A CA 1
ATOM 788 C C . VAL A 1 105 ? 21.175 16.026 -21.908 1.00 89.19 105 VAL A C 1
ATOM 790 O O . VAL A 1 105 ? 21.178 16.100 -20.680 1.00 89.19 105 VAL A O 1
ATOM 793 N N . PHE A 1 106 ? 20.721 14.952 -22.547 1.00 90.44 106 PHE A N 1
ATOM 794 C CA . PHE A 1 106 ? 20.215 13.755 -21.885 1.00 90.44 106 PHE A CA 1
ATOM 795 C C . PHE A 1 106 ? 21.128 12.566 -22.172 1.00 90.44 106 PHE A C 1
ATOM 797 O O . PHE A 1 106 ? 21.491 12.316 -23.318 1.00 90.44 106 PHE A O 1
ATOM 804 N N . ARG A 1 107 ? 21.463 11.792 -21.134 1.00 89.88 107 ARG A N 1
ATOM 805 C CA . ARG A 1 107 ? 22.359 10.630 -21.227 1.00 89.88 107 ARG A CA 1
ATOM 806 C C . ARG A 1 107 ? 21.602 9.310 -21.087 1.00 89.88 107 ARG A C 1
ATOM 808 O O . ARG A 1 107 ? 20.779 9.141 -20.183 1.00 89.88 107 ARG A O 1
ATOM 815 N N . GLY A 1 108 ? 21.928 8.347 -21.944 1.00 89.44 108 GLY A N 1
ATOM 816 C CA . GLY A 1 108 ? 21.551 6.940 -21.834 1.00 89.44 108 GLY A CA 1
ATOM 817 C C . GLY A 1 108 ? 20.056 6.691 -21.638 1.00 89.44 108 GLY A C 1
ATOM 818 O O . GLY A 1 108 ? 19.245 6.982 -22.513 1.00 89.44 108 GLY A O 1
ATOM 819 N N . PHE A 1 109 ? 19.670 6.158 -20.476 1.00 91.19 109 PHE A N 1
ATOM 820 C CA . PHE A 1 109 ? 18.263 5.913 -20.139 1.00 91.19 109 PHE A CA 1
ATOM 821 C C . PHE A 1 109 ? 17.383 7.170 -20.267 1.00 91.19 109 PHE A C 1
ATOM 823 O O . PHE A 1 109 ? 16.288 7.117 -20.830 1.00 91.19 109 PHE A O 1
ATOM 830 N N . PHE A 1 110 ? 17.868 8.321 -19.794 1.00 92.38 110 PHE A N 1
ATOM 831 C CA . PHE A 1 110 ? 17.121 9.577 -19.878 1.00 92.38 110 PHE A CA 1
ATOM 832 C C . PHE A 1 110 ? 17.040 10.106 -21.315 1.00 92.38 110 PHE A C 1
ATOM 834 O O . PHE A 1 110 ? 16.050 10.739 -21.677 1.00 92.38 110 PHE A O 1
ATOM 841 N N . ALA A 1 111 ? 18.024 9.773 -22.154 1.00 91.69 111 ALA A N 1
ATOM 842 C CA . ALA A 1 111 ? 17.995 10.069 -23.582 1.00 91.69 111 ALA A CA 1
ATOM 843 C C . ALA A 1 111 ? 16.838 9.327 -24.277 1.00 91.69 111 ALA A C 1
ATOM 845 O O . ALA A 1 111 ? 16.063 9.935 -25.013 1.00 91.69 111 ALA A O 1
ATOM 846 N N . TYR A 1 112 ? 16.633 8.043 -23.957 1.00 90.44 112 TYR A N 1
ATOM 847 C CA . TYR A 1 112 ? 15.480 7.278 -24.449 1.00 90.44 112 TYR A CA 1
ATOM 848 C C . TYR A 1 112 ? 14.139 7.836 -23.963 1.00 90.44 112 TYR A C 1
ATOM 850 O O . TYR A 1 112 ? 13.215 7.957 -24.767 1.00 90.44 112 TYR A O 1
ATOM 858 N N . ARG A 1 113 ? 14.033 8.245 -22.688 1.00 93.31 113 ARG A N 1
ATOM 859 C CA . ARG A 1 113 ? 12.830 8.934 -22.178 1.00 93.31 113 ARG A CA 1
ATOM 860 C C . ARG A 1 113 ? 12.507 10.173 -23.003 1.00 93.31 113 ARG A C 1
ATOM 862 O O . ARG A 1 113 ? 11.349 10.371 -23.357 1.00 93.31 113 ARG A O 1
ATOM 869 N N . ARG A 1 114 ? 13.521 10.975 -23.347 1.00 92.25 114 ARG A N 1
ATOM 870 C CA . ARG A 1 114 ? 13.328 12.177 -24.164 1.00 92.25 114 ARG A CA 1
ATOM 871 C C . ARG A 1 114 ? 12.878 11.842 -25.585 1.00 92.25 114 ARG A C 1
ATOM 873 O O . ARG A 1 114 ? 11.940 12.478 -26.059 1.00 92.25 114 ARG A O 1
ATOM 880 N N . ILE A 1 115 ? 13.491 10.843 -26.224 1.00 90.12 115 ILE A N 1
ATOM 881 C CA . ILE A 1 115 ? 13.144 10.393 -27.583 1.00 90.12 115 ILE A CA 1
ATOM 882 C C . ILE A 1 115 ? 11.688 9.910 -27.670 1.00 90.12 115 ILE A C 1
ATOM 884 O O . ILE A 1 115 ? 11.006 10.195 -28.651 1.00 90.12 115 ILE A O 1
ATOM 888 N N . MET A 1 116 ? 11.180 9.210 -26.650 1.00 90.88 116 MET A N 1
ATOM 889 C CA . MET A 1 116 ? 9.806 8.682 -26.660 1.00 90.88 116 MET A CA 1
ATOM 890 C C . MET A 1 116 ? 8.729 9.766 -26.766 1.00 90.88 116 MET A C 1
ATOM 892 O O . MET A 1 116 ? 7.643 9.494 -27.269 1.00 90.88 116 MET A O 1
ATOM 896 N N . TRP A 1 117 ? 9.030 10.996 -26.347 1.00 89.56 117 TRP A N 1
ATOM 897 C CA . TRP A 1 117 ? 8.106 12.122 -26.472 1.00 89.56 117 TRP A CA 1
ATOM 898 C C . TRP A 1 117 ? 8.016 12.703 -27.889 1.00 89.56 117 TRP A C 1
ATOM 900 O O . TRP A 1 117 ? 7.054 13.409 -28.183 1.00 89.56 117 TRP A O 1
ATOM 910 N N . GLU A 1 118 ? 8.951 12.371 -28.785 1.00 86.44 118 GLU A N 1
ATOM 911 C CA . GLU A 1 118 ? 8.998 12.918 -30.151 1.00 86.44 118 GLU A CA 1
ATOM 912 C C . GLU A 1 118 ? 7.955 12.317 -31.098 1.00 86.44 118 GLU A C 1
ATOM 914 O O . GLU A 1 118 ? 7.669 12.880 -32.153 1.00 86.44 118 GLU A O 1
ATOM 919 N N . SER A 1 119 ? 7.372 11.163 -30.762 1.00 86.12 119 SER A N 1
ATOM 920 C CA . SER A 1 119 ? 6.364 10.527 -31.611 1.00 86.12 119 SER A CA 1
ATOM 921 C C . SER A 1 119 ? 5.253 9.892 -30.779 1.00 86.12 119 SER A C 1
ATOM 923 O O . SER A 1 119 ? 5.555 9.061 -29.921 1.00 86.12 119 SER A O 1
ATOM 925 N N . PRO A 1 120 ? 3.968 10.154 -31.095 1.00 88.94 120 PRO A N 1
ATOM 926 C CA . PRO A 1 120 ? 2.838 9.487 -30.446 1.00 88.94 120 PRO A CA 1
ATOM 927 C C . PRO A 1 120 ? 2.896 7.956 -30.513 1.00 88.94 120 PRO A C 1
ATOM 929 O O . PRO A 1 120 ? 2.345 7.268 -29.660 1.00 88.94 120 PRO A O 1
ATOM 932 N N . ARG A 1 121 ? 3.605 7.390 -31.501 1.00 88.12 121 ARG A N 1
ATOM 933 C CA . ARG A 1 121 ? 3.789 5.934 -31.621 1.00 88.12 121 ARG A CA 1
ATOM 934 C C . ARG A 1 121 ? 4.708 5.338 -30.563 1.00 88.12 121 ARG A C 1
ATOM 936 O O . ARG A 1 121 ? 4.653 4.135 -30.334 1.00 88.12 121 ARG A O 1
ATOM 943 N N . LEU A 1 122 ? 5.552 6.154 -29.940 1.00 87.81 122 LEU A N 1
ATOM 944 C CA . LEU A 1 122 ? 6.427 5.731 -28.851 1.00 87.81 122 LEU A CA 1
ATOM 945 C C . LEU A 1 122 ? 5.757 5.905 -27.479 1.00 87.81 122 LEU A C 1
ATOM 947 O O . LEU A 1 122 ? 6.259 5.370 -26.494 1.00 87.81 122 LEU A O 1
ATOM 951 N N . TYR A 1 123 ? 4.597 6.571 -27.404 1.00 91.75 123 TYR A N 1
ATOM 952 C CA . TYR A 1 123 ? 3.875 6.799 -26.147 1.00 91.75 123 TYR A CA 1
ATOM 953 C C . TYR A 1 123 ? 3.465 5.523 -25.406 1.00 91.75 123 TYR A C 1
ATOM 955 O O . TYR A 1 123 ? 3.547 5.531 -24.179 1.00 91.75 123 TYR A O 1
ATOM 963 N N . PRO A 1 124 ? 3.121 4.402 -26.072 1.00 91.88 124 PRO A N 1
ATOM 964 C CA . PRO A 1 124 ? 2.879 3.142 -25.371 1.00 91.88 124 PRO A CA 1
ATOM 965 C C . PRO A 1 124 ? 4.066 2.654 -24.520 1.00 91.88 124 PRO A C 1
ATOM 967 O O . PRO A 1 124 ? 3.861 1.881 -23.589 1.00 91.88 124 PRO A O 1
ATOM 970 N N . LEU A 1 125 ? 5.298 3.109 -24.794 1.00 88.12 125 LEU A N 1
ATOM 971 C CA . LEU A 1 125 ? 6.488 2.786 -23.995 1.00 88.12 125 LEU A CA 1
ATOM 972 C C . LEU A 1 125 ? 6.695 3.735 -22.801 1.00 88.12 125 LEU A C 1
ATOM 974 O O . LEU A 1 125 ? 7.440 3.397 -21.879 1.00 88.12 125 LEU A O 1
ATOM 978 N N . LEU A 1 126 ? 6.037 4.900 -22.776 1.00 91.62 126 LEU A N 1
ATOM 979 C CA . LEU A 1 126 ? 6.205 5.894 -21.712 1.00 91.62 126 LEU A CA 1
ATOM 980 C C . LEU A 1 126 ? 5.825 5.368 -20.319 1.00 91.62 126 LEU A C 1
ATOM 982 O O . LEU A 1 126 ? 6.624 5.593 -19.408 1.00 91.62 126 LEU A O 1
ATOM 986 N N . PRO A 1 127 ? 4.704 4.639 -20.109 1.00 90.31 127 PRO A N 1
ATOM 987 C CA . PRO A 1 127 ? 4.358 4.114 -18.787 1.00 90.31 127 PRO A CA 1
ATOM 988 C C . PRO A 1 127 ? 5.463 3.244 -18.183 1.00 90.31 127 PRO A C 1
ATOM 990 O O . PRO A 1 127 ? 5.747 3.353 -16.996 1.00 90.31 127 PRO A O 1
ATOM 993 N N . LEU A 1 128 ? 6.146 2.440 -19.004 1.00 89.50 128 LEU A N 1
ATOM 994 C CA . LEU A 1 128 ? 7.253 1.591 -18.562 1.00 89.50 128 LEU A CA 1
ATOM 995 C C . LEU A 1 128 ? 8.475 2.419 -18.131 1.00 89.50 128 LEU A C 1
ATOM 997 O O . LEU A 1 128 ? 9.093 2.137 -17.107 1.00 89.50 128 LEU A O 1
ATOM 1001 N N . PHE A 1 129 ? 8.821 3.454 -18.896 1.00 89.44 129 PHE A N 1
ATOM 1002 C CA . PHE A 1 129 ? 10.015 4.273 -18.655 1.00 89.44 129 PHE A CA 1
ATOM 1003 C C . PHE A 1 129 ? 9.802 5.386 -17.612 1.00 89.44 129 PHE A C 1
ATOM 1005 O O . PHE A 1 129 ? 10.777 5.952 -17.112 1.00 89.44 129 PHE A O 1
ATOM 1012 N N . TYR A 1 130 ? 8.548 5.706 -17.280 1.00 91.69 130 TYR A N 1
ATOM 1013 C CA . TYR A 1 130 ? 8.159 6.703 -16.274 1.00 91.69 130 TYR A CA 1
ATOM 1014 C C . TYR A 1 130 ? 7.504 6.083 -15.026 1.00 91.69 130 TYR A C 1
ATOM 1016 O O . TYR A 1 130 ? 7.101 6.827 -14.132 1.00 91.69 130 TYR A O 1
ATOM 1024 N N . ALA A 1 131 ? 7.425 4.750 -14.928 1.00 90.69 131 ALA A N 1
ATOM 1025 C CA . ALA A 1 131 ? 6.921 4.058 -13.745 1.00 90.69 131 ALA A CA 1
ATOM 1026 C C . ALA A 1 131 ? 7.676 4.485 -12.465 1.00 90.69 131 ALA A C 1
ATOM 1028 O O . ALA A 1 131 ? 8.879 4.779 -12.524 1.00 90.69 131 ALA A O 1
ATOM 1029 N N . PRO A 1 132 ? 7.015 4.502 -11.291 1.00 88.56 132 PRO A N 1
ATOM 1030 C CA . PRO A 1 132 ? 7.687 4.810 -10.031 1.00 88.56 132 PRO A CA 1
ATOM 1031 C C . PRO A 1 132 ? 8.873 3.854 -9.814 1.00 88.56 132 PRO A C 1
ATOM 1033 O O . PRO A 1 132 ? 8.736 2.641 -9.927 1.00 88.56 132 PRO A O 1
ATOM 1036 N N . GLY A 1 133 ? 10.061 4.411 -9.554 1.00 87.38 133 GLY A N 1
ATOM 1037 C CA . GLY A 1 133 ? 11.318 3.657 -9.426 1.00 87.38 133 GLY A CA 1
ATOM 1038 C C . GLY A 1 133 ? 12.123 3.481 -10.725 1.00 87.38 133 GLY A C 1
ATOM 1039 O O . GLY A 1 133 ? 13.324 3.207 -10.658 1.00 87.38 133 GLY A O 1
ATOM 1040 N N . ALA A 1 134 ? 11.542 3.735 -11.904 1.00 86.88 134 ALA A N 1
ATOM 1041 C CA . ALA A 1 134 ? 12.251 3.616 -13.186 1.00 86.88 134 ALA A CA 1
ATOM 1042 C C . ALA A 1 134 ? 13.431 4.596 -13.310 1.00 86.88 134 ALA A C 1
ATOM 1044 O O . ALA A 1 134 ? 14.437 4.275 -13.935 1.00 86.88 134 ALA A O 1
ATOM 1045 N N . GLY A 1 135 ? 13.357 5.764 -12.664 1.00 88.94 135 GLY A N 1
ATOM 1046 C CA . GLY A 1 135 ? 14.465 6.725 -12.615 1.00 88.94 135 GLY A CA 1
ATOM 1047 C C . GLY A 1 135 ? 15.708 6.223 -11.870 1.00 88.94 135 GLY A C 1
ATOM 1048 O O . GLY A 1 135 ? 16.795 6.725 -12.130 1.00 88.94 135 GLY A O 1
ATOM 1049 N N . LEU A 1 136 ? 15.560 5.228 -10.988 1.00 87.06 136 LEU A N 1
ATOM 1050 C CA . LEU A 1 136 ? 16.660 4.615 -10.236 1.00 87.06 136 LEU A CA 1
ATOM 1051 C C . LEU A 1 136 ? 17.140 3.330 -10.920 1.00 87.06 136 LEU A C 1
ATOM 1053 O O . LEU A 1 136 ? 18.333 3.137 -11.136 1.00 87.06 136 LEU A O 1
ATOM 1057 N N . ILE A 1 137 ? 16.198 2.468 -11.311 1.00 88.69 137 ILE A N 1
ATOM 1058 C CA . ILE A 1 137 ? 16.492 1.150 -11.890 1.00 88.69 137 ILE A CA 1
ATOM 1059 C C . ILE A 1 137 ? 16.904 1.264 -13.366 1.00 88.69 137 ILE A C 1
ATOM 1061 O O . ILE A 1 137 ? 17.821 0.580 -13.817 1.00 88.69 137 ILE A O 1
ATOM 1065 N N . GLY A 1 138 ? 16.262 2.150 -14.126 1.00 86.81 138 GLY A N 1
ATOM 1066 C CA . GLY A 1 138 ? 16.498 2.336 -15.558 1.00 86.81 138 GLY A CA 1
ATOM 1067 C C . GLY A 1 138 ? 17.952 2.672 -15.903 1.00 86.81 138 GLY A C 1
ATOM 1068 O O . GLY A 1 138 ? 18.526 2.003 -16.765 1.00 86.81 138 GLY A O 1
ATOM 1069 N N . PRO A 1 139 ? 18.598 3.640 -15.223 1.00 91.31 139 PRO A N 1
ATOM 1070 C CA . PRO A 1 139 ? 20.017 3.925 -15.426 1.00 91.31 139 PRO A CA 1
ATOM 1071 C C . PRO A 1 139 ? 20.937 2.745 -15.093 1.00 91.31 139 PRO A C 1
ATOM 1073 O O . PRO A 1 139 ? 21.914 2.533 -15.811 1.00 91.31 139 PRO A O 1
ATOM 1076 N N . LEU A 1 140 ? 20.623 1.954 -14.059 1.00 90.06 140 LEU A N 1
ATOM 1077 C CA . LEU A 1 140 ? 21.403 0.767 -13.684 1.00 90.06 140 LEU A CA 1
ATOM 1078 C C . LEU A 1 140 ? 21.348 -0.304 -14.777 1.00 90.06 140 LEU A C 1
ATOM 1080 O O . LEU A 1 140 ? 22.391 -0.793 -15.219 1.00 90.06 140 LEU A O 1
ATOM 1084 N N . ILE A 1 141 ? 20.139 -0.620 -15.255 1.00 85.81 141 ILE A N 1
ATOM 1085 C CA . ILE A 1 141 ? 19.932 -1.568 -16.356 1.00 85.81 141 ILE A CA 1
ATOM 1086 C C . ILE A 1 141 ? 20.624 -1.054 -17.617 1.00 85.81 141 ILE A C 1
ATOM 1088 O O . ILE A 1 141 ? 21.374 -1.796 -18.249 1.00 85.81 141 ILE A O 1
ATOM 1092 N N . TYR A 1 142 ? 20.435 0.222 -17.961 1.00 86.88 142 TYR A N 1
ATOM 1093 C CA . TYR A 1 142 ? 21.084 0.825 -19.122 1.00 86.88 142 TYR A CA 1
ATOM 1094 C C . TYR A 1 142 ? 22.609 0.724 -19.031 1.00 86.88 142 TYR A C 1
ATOM 1096 O O . TYR A 1 142 ? 23.242 0.310 -19.994 1.00 86.88 142 TYR A O 1
ATOM 1104 N N . ALA A 1 143 ? 23.208 1.048 -17.883 1.00 86.62 143 ALA A N 1
ATOM 1105 C CA . ALA A 1 143 ? 24.653 0.957 -17.691 1.00 86.62 143 ALA A CA 1
ATOM 1106 C C . ALA A 1 143 ? 25.162 -0.489 -17.778 1.00 86.62 143 ALA A C 1
ATOM 1108 O O . ALA A 1 143 ? 26.273 -0.730 -18.249 1.00 86.62 143 ALA A O 1
ATOM 1109 N N . TRP A 1 144 ? 24.376 -1.469 -17.329 1.00 87.38 144 TRP A N 1
ATOM 1110 C CA . TRP A 1 144 ? 24.698 -2.882 -17.516 1.00 87.38 144 TRP A CA 1
ATOM 1111 C C . TRP A 1 144 ? 24.641 -3.284 -18.997 1.00 87.38 144 TRP A C 1
ATOM 1113 O O . TRP A 1 144 ? 25.622 -3.829 -19.501 1.00 87.38 144 TRP A O 1
ATOM 1123 N N . VAL A 1 145 ? 23.564 -2.941 -19.714 1.00 81.44 145 VAL A N 1
ATOM 1124 C CA . VAL A 1 145 ? 23.424 -3.218 -21.157 1.00 81.44 145 VAL A CA 1
ATOM 1125 C C . VAL A 1 145 ? 24.526 -2.527 -21.951 1.00 81.44 145 VAL A C 1
ATOM 1127 O O . VAL A 1 145 ? 25.167 -3.160 -22.782 1.00 81.44 145 VAL A O 1
ATOM 1130 N N . ALA A 1 146 ? 24.797 -1.253 -21.664 1.00 83.25 146 ALA A N 1
ATOM 1131 C CA . ALA A 1 146 ? 25.849 -0.490 -22.313 1.00 83.25 146 ALA A CA 1
ATOM 1132 C C . ALA A 1 146 ? 27.203 -1.174 -22.114 1.00 83.25 146 ALA A C 1
ATOM 1134 O O . ALA A 1 146 ? 27.897 -1.399 -23.097 1.00 83.25 146 ALA A O 1
ATOM 1135 N N . ARG A 1 147 ? 27.566 -1.593 -20.897 1.00 82.62 147 ARG A N 1
ATOM 1136 C CA . ARG A 1 147 ? 28.824 -2.326 -20.658 1.00 82.62 147 ARG A CA 1
ATOM 1137 C C . ARG A 1 147 ? 28.917 -3.643 -21.438 1.00 82.62 147 ARG A C 1
ATOM 1139 O O . ARG A 1 147 ? 29.994 -3.984 -21.910 1.00 82.62 147 ARG A O 1
ATOM 1146 N N . HIS A 1 148 ? 27.796 -4.335 -21.638 1.00 80.56 148 HIS A N 1
ATOM 1147 C CA . HIS A 1 148 ? 27.740 -5.605 -22.373 1.00 80.56 148 HIS A CA 1
ATOM 1148 C C . HIS A 1 148 ? 27.406 -5.445 -23.870 1.00 80.56 148 HIS A C 1
ATOM 1150 O O . HIS A 1 148 ? 27.306 -6.442 -24.582 1.00 80.56 148 HIS A O 1
ATOM 1156 N N . ARG A 1 149 ? 27.284 -4.213 -24.395 1.00 75.12 149 ARG A N 1
ATOM 1157 C CA . ARG A 1 149 ? 26.858 -3.928 -25.786 1.00 75.12 149 ARG A CA 1
ATOM 1158 C C . ARG A 1 149 ? 27.721 -4.603 -26.852 1.00 75.12 149 ARG A C 1
ATOM 1160 O O . ARG A 1 149 ? 27.202 -5.031 -27.876 1.00 75.12 149 ARG A O 1
ATOM 1167 N N . ARG A 1 150 ? 29.017 -4.768 -26.573 1.00 71.75 150 ARG A N 1
ATOM 1168 C CA . ARG A 1 150 ? 29.984 -5.463 -27.442 1.00 71.75 150 ARG A CA 1
ATOM 1169 C C . ARG A 1 150 ? 29.673 -6.959 -27.593 1.00 71.75 150 ARG A C 1
ATOM 1171 O O . ARG A 1 150 ? 29.896 -7.533 -28.651 1.00 71.75 150 ARG A O 1
ATOM 1178 N N . HIS A 1 151 ? 29.078 -7.573 -26.571 1.00 69.88 151 HIS A N 1
ATOM 1179 C CA . HIS A 1 151 ? 28.638 -8.973 -26.595 1.00 69.88 151 HIS A CA 1
ATOM 1180 C C . HIS A 1 151 ? 27.349 -9.181 -27.405 1.00 69.88 151 HIS A C 1
ATOM 1182 O O . HIS A 1 151 ? 27.102 -10.273 -27.906 1.00 69.88 151 HIS A O 1
ATOM 1188 N N . PHE A 1 152 ? 26.545 -8.128 -27.592 1.00 64.69 152 PHE A N 1
ATOM 1189 C CA . PHE A 1 152 ? 25.344 -8.159 -28.437 1.00 64.69 152 PHE A CA 1
ATOM 1190 C C . PHE A 1 152 ? 25.653 -7.974 -29.938 1.00 64.69 152 PHE A C 1
ATOM 1192 O O . PHE A 1 152 ? 24.734 -7.907 -30.759 1.00 64.69 152 PHE A O 1
ATOM 1199 N N . GLY A 1 153 ? 26.944 -7.940 -30.295 1.00 52.38 153 GLY A N 1
ATOM 1200 C CA . GLY A 1 153 ? 27.465 -7.909 -31.658 1.00 52.38 153 GLY A CA 1
ATOM 1201 C C . GLY A 1 153 ? 28.522 -6.821 -31.828 1.00 52.38 153 GLY A C 1
ATOM 1202 O O . GLY A 1 153 ? 28.179 -5.655 -32.019 1.00 52.38 153 GLY A O 1
ATOM 1203 N N . CYS A 1 154 ? 29.797 -7.206 -31.809 1.00 47.97 154 CYS A N 1
ATOM 1204 C CA . CYS A 1 154 ? 30.885 -6.375 -32.315 1.00 47.97 154 CYS A CA 1
ATOM 1205 C C . CYS A 1 154 ? 31.066 -6.633 -33.811 1.00 47.97 154 CYS A C 1
ATOM 1207 O O . CYS A 1 154 ? 31.171 -7.782 -34.231 1.00 47.97 154 CYS A O 1
ATOM 1209 N N . SER A 1 155 ? 31.134 -5.559 -34.597 1.00 44.56 155 SER A N 1
ATOM 1210 C CA . SER A 1 155 ? 31.906 -5.569 -35.836 1.00 44.56 155 SER A CA 1
ATOM 1211 C C . SER A 1 155 ? 33.330 -5.196 -35.434 1.00 44.56 155 SER A C 1
ATOM 1213 O O . SER A 1 155 ? 33.681 -4.023 -35.398 1.00 44.56 155 SER A O 1
ATOM 1215 N N . LEU A 1 156 ? 34.131 -6.174 -35.028 1.00 44.66 156 LEU A N 1
ATOM 1216 C CA . LEU A 1 156 ? 35.541 -6.081 -35.379 1.00 44.66 156 LEU A CA 1
ATOM 1217 C C . LEU A 1 156 ? 35.558 -6.665 -36.780 1.00 44.66 156 LEU A C 1
ATOM 1219 O O . LEU A 1 156 ? 35.241 -7.838 -36.905 1.00 44.66 156 LEU A O 1
ATOM 1223 N N . ASP A 1 157 ? 35.645 -5.786 -37.776 1.00 41.75 157 ASP A N 1
ATOM 1224 C CA . ASP A 1 157 ? 36.169 -6.026 -39.125 1.00 41.75 157 ASP A CA 1
ATOM 1225 C C . ASP A 1 157 ? 35.636 -4.915 -40.034 1.00 41.75 157 ASP A C 1
ATOM 1227 O O . ASP A 1 157 ? 34.502 -4.924 -40.519 1.00 41.75 157 ASP A O 1
ATOM 1231 N N . GLY A 1 158 ? 36.477 -3.901 -40.227 1.00 46.50 158 GLY A N 1
ATOM 1232 C CA . GLY A 1 158 ? 36.528 -3.260 -41.527 1.00 46.50 158 GLY A CA 1
ATOM 1233 C C . GLY A 1 158 ? 37.074 -4.291 -42.515 1.00 46.50 158 GLY A C 1
ATOM 1234 O O . GLY A 1 158 ? 38.048 -4.970 -42.212 1.00 46.50 158 GLY A O 1
ATOM 1235 N N . VAL A 1 159 ? 36.460 -4.349 -43.696 1.00 47.62 159 VAL A N 1
ATOM 1236 C CA . VAL A 1 159 ? 36.742 -5.247 -44.831 1.00 47.62 159 VAL A CA 1
ATOM 1237 C C . VAL A 1 159 ? 35.983 -6.587 -44.803 1.00 47.62 159 VAL A C 1
ATOM 1239 O O . VAL A 1 159 ? 36.005 -7.340 -43.844 1.00 47.62 159 VAL A O 1
ATOM 1242 N N . ALA A 1 160 ? 35.351 -6.864 -45.950 1.00 37.91 160 ALA A N 1
ATOM 1243 C CA . ALA A 1 160 ? 34.627 -8.070 -46.357 1.00 37.91 160 ALA A CA 1
ATOM 1244 C C . ALA A 1 160 ? 33.170 -8.215 -45.873 1.00 37.91 160 ALA A C 1
ATOM 1246 O O . ALA A 1 160 ? 32.824 -8.922 -44.930 1.00 37.91 160 ALA A O 1
ATOM 1247 N N . GLN A 1 161 ? 32.270 -7.642 -46.679 1.00 50.78 161 GLN A N 1
ATOM 1248 C CA . GLN A 1 161 ? 30.954 -8.233 -46.893 1.00 50.78 161 GLN A CA 1
ATOM 1249 C C . GLN A 1 161 ? 31.124 -9.691 -47.344 1.00 50.78 161 GLN A C 1
ATOM 1251 O O . GLN A 1 161 ? 31.645 -9.960 -48.423 1.00 50.78 161 GLN A O 1
ATOM 1256 N N . CYS A 1 162 ? 30.619 -10.626 -46.547 1.00 35.25 162 CYS A N 1
ATOM 1257 C CA . CYS A 1 162 ? 30.093 -11.886 -47.047 1.00 35.25 162 CYS A CA 1
ATOM 1258 C C . CYS A 1 162 ? 28.639 -11.972 -46.596 1.00 35.25 162 CYS A C 1
ATOM 1260 O O . CYS A 1 162 ? 28.330 -12.056 -45.406 1.00 35.25 162 CYS A O 1
ATOM 1262 N N . SER A 1 163 ? 27.730 -11.905 -47.565 1.00 56.41 163 SER A N 1
ATOM 1263 C CA . SER A 1 163 ? 26.343 -12.310 -47.391 1.00 56.41 163 SER A CA 1
ATOM 1264 C C . SER A 1 163 ? 26.327 -13.805 -47.083 1.00 56.41 163 SER A C 1
ATOM 1266 O O . SER A 1 163 ? 26.354 -14.631 -47.994 1.00 56.41 163 SER A O 1
ATOM 1268 N N . VAL A 1 164 ? 26.312 -14.161 -45.802 1.00 42.53 164 VAL A N 1
ATOM 1269 C CA . VAL A 1 164 ? 25.962 -15.523 -45.405 1.00 42.53 164 VAL A CA 1
ATOM 1270 C C . VAL A 1 164 ? 24.464 -15.660 -45.617 1.00 42.53 164 VAL A C 1
ATOM 1272 O O . VAL A 1 164 ? 23.672 -14.868 -45.097 1.00 42.53 164 VAL A O 1
ATOM 1275 N N . ALA A 1 165 ? 24.106 -16.636 -46.448 1.00 42.34 165 ALA A N 1
ATOM 1276 C CA . ALA A 1 165 ? 22.741 -17.062 -46.659 1.00 42.34 165 ALA A CA 1
ATOM 1277 C C . ALA A 1 165 ? 22.031 -17.197 -45.309 1.00 42.34 165 ALA A C 1
ATOM 1279 O O . ALA A 1 165 ? 22.561 -17.743 -44.343 1.00 42.34 165 ALA A O 1
ATOM 1280 N N . SER A 1 166 ? 20.827 -16.638 -45.260 1.00 48.44 166 SER A N 1
ATOM 1281 C CA . SER A 1 166 ? 19.896 -16.784 -44.155 1.00 48.44 166 SER A CA 1
ATOM 1282 C C . SER A 1 166 ? 19.520 -18.258 -44.006 1.00 48.44 166 SER A C 1
ATOM 1284 O O . SER A 1 166 ? 18.472 -18.682 -44.498 1.00 48.44 166 SER A O 1
ATOM 1286 N N . ASP A 1 167 ? 20.323 -19.018 -43.272 1.00 42.03 167 ASP A N 1
ATOM 1287 C CA . ASP A 1 167 ? 19.846 -20.249 -42.673 1.00 42.03 167 ASP A CA 1
ATOM 1288 C C . ASP A 1 167 ? 18.785 -19.867 -41.645 1.00 42.03 167 ASP A C 1
ATOM 1290 O O . ASP A 1 167 ? 19.056 -19.317 -40.572 1.00 42.03 167 ASP A O 1
ATOM 1294 N N . ARG A 1 168 ? 17.531 -20.144 -42.008 1.00 53.34 168 ARG A N 1
ATOM 1295 C CA . ARG A 1 168 ? 16.408 -20.223 -41.078 1.00 53.34 168 ARG A CA 1
ATOM 1296 C C . ARG A 1 168 ? 16.636 -21.414 -40.145 1.00 53.34 168 ARG A C 1
ATOM 1298 O O . ARG A 1 168 ? 15.900 -22.390 -40.182 1.00 53.34 168 ARG A O 1
ATOM 1305 N N . VAL A 1 169 ? 17.640 -21.329 -39.279 1.00 44.84 169 VAL A N 1
ATOM 1306 C CA . VAL A 1 169 ? 17.651 -22.108 -38.046 1.00 44.84 169 VAL A CA 1
ATOM 1307 C C . VAL A 1 169 ? 16.730 -21.364 -37.096 1.00 44.84 169 VAL A C 1
ATOM 1309 O O . VAL A 1 169 ? 16.981 -20.208 -36.749 1.00 44.84 169 VAL A O 1
ATOM 1312 N N . GLY A 1 170 ? 15.617 -22.012 -36.755 1.00 51.00 170 GLY A N 1
ATOM 1313 C CA . GLY A 1 170 ? 14.597 -21.516 -35.844 1.00 51.00 170 GLY A CA 1
ATOM 1314 C C . GLY A 1 170 ? 15.214 -21.082 -34.523 1.00 51.00 170 GLY A C 1
ATOM 1315 O O . GLY A 1 170 ? 15.360 -21.867 -33.591 1.00 51.00 170 GLY A O 1
ATOM 1316 N N . ARG A 1 171 ? 15.566 -19.801 -34.438 1.00 52.09 171 ARG A N 1
ATOM 1317 C CA . ARG A 1 171 ? 15.845 -19.133 -33.181 1.00 52.09 171 ARG A CA 1
ATOM 1318 C C . ARG A 1 171 ? 14.488 -19.011 -32.512 1.00 52.09 171 ARG A C 1
ATOM 1320 O O . ARG A 1 171 ? 13.713 -18.117 -32.836 1.00 52.09 171 ARG A O 1
ATOM 1327 N N . LEU A 1 172 ? 14.168 -19.970 -31.647 1.00 55.62 172 LEU A N 1
ATOM 1328 C CA . LEU A 1 172 ? 13.107 -19.795 -30.672 1.00 55.62 172 LEU A CA 1
ATOM 1329 C C . LEU A 1 172 ? 13.457 -18.496 -29.949 1.00 55.62 172 LEU A C 1
ATOM 1331 O O . LEU A 1 172 ? 14.458 -18.426 -29.237 1.00 55.62 172 LEU A O 1
ATOM 1335 N N . ASP A 1 173 ? 12.729 -17.432 -30.283 1.00 61.69 173 ASP A N 1
ATOM 1336 C CA . ASP A 1 173 ? 13.013 -16.083 -29.827 1.00 61.69 173 ASP A CA 1
ATOM 1337 C C . ASP A 1 173 ? 12.884 -16.092 -28.310 1.00 61.69 173 ASP A C 1
ATOM 1339 O O . ASP A 1 173 ? 11.790 -15.957 -27.774 1.00 61.69 173 ASP A O 1
ATOM 1343 N N . TRP A 1 174 ? 13.990 -16.300 -27.601 1.00 56.69 174 TRP A N 1
ATOM 1344 C CA . TRP A 1 174 ? 13.984 -16.494 -26.154 1.00 56.69 174 TRP A CA 1
ATOM 1345 C C . TRP A 1 174 ? 13.361 -15.289 -25.443 1.00 56.69 174 TRP A C 1
ATOM 1347 O O . TRP A 1 174 ? 12.689 -15.451 -24.437 1.00 56.69 174 TRP A O 1
ATOM 1357 N N . ALA A 1 175 ? 13.448 -14.097 -26.043 1.00 60.72 175 ALA A N 1
ATOM 1358 C CA . ALA A 1 175 ? 12.717 -12.905 -25.621 1.00 60.72 175 ALA A CA 1
ATOM 1359 C C . ALA A 1 175 ? 11.187 -13.015 -25.798 1.00 60.72 175 ALA A C 1
ATOM 1361 O O . ALA A 1 175 ? 10.450 -12.593 -24.912 1.00 60.72 175 ALA A O 1
ATOM 1362 N N . LYS A 1 176 ? 10.688 -13.609 -26.894 1.00 64.06 176 LYS A N 1
ATOM 1363 C CA . LYS A 1 176 ? 9.255 -13.921 -27.073 1.00 64.06 176 LYS A CA 1
ATOM 1364 C C . LYS A 1 176 ? 8.817 -15.069 -26.162 1.00 64.06 176 LYS A C 1
ATOM 1366 O O . LYS A 1 176 ? 7.705 -15.030 -25.652 1.00 64.06 176 LYS A O 1
ATOM 1371 N N . GLY A 1 177 ? 9.694 -16.042 -25.909 1.00 73.38 177 GLY A N 1
ATOM 1372 C CA . GLY A 1 177 ? 9.475 -17.120 -24.944 1.00 73.38 177 GLY A CA 1
ATOM 1373 C C . GLY A 1 177 ? 9.383 -16.603 -23.508 1.00 73.38 177 GLY A C 1
ATOM 1374 O O . GLY A 1 177 ? 8.454 -16.957 -22.797 1.00 73.38 177 GLY A O 1
ATOM 1375 N N . ILE A 1 178 ? 10.281 -15.700 -23.102 1.00 79.44 178 ILE A N 1
ATOM 1376 C CA . ILE A 1 178 ? 10.265 -15.043 -21.787 1.00 79.44 178 ILE A CA 1
ATOM 1377 C C . ILE A 1 178 ? 9.049 -14.123 -21.664 1.00 79.44 178 ILE A C 1
ATOM 1379 O O . ILE A 1 178 ? 8.355 -14.180 -20.655 1.00 79.44 178 ILE A O 1
ATOM 1383 N N . ALA A 1 179 ? 8.746 -13.310 -22.680 1.00 79.75 179 ALA A N 1
ATOM 1384 C CA . ALA A 1 179 ? 7.556 -12.458 -22.667 1.00 79.75 179 ALA A CA 1
ATOM 1385 C C . ALA A 1 179 ? 6.261 -13.287 -22.616 1.00 79.75 179 ALA A C 1
ATOM 1387 O O . ALA A 1 179 ? 5.354 -12.959 -21.855 1.00 79.75 179 ALA A O 1
ATOM 1388 N N . GLY A 1 180 ? 6.198 -14.387 -23.370 1.00 86.38 180 GLY A N 1
ATOM 1389 C CA . GLY A 1 180 ? 5.093 -15.341 -23.334 1.00 86.38 180 GLY A CA 1
ATOM 1390 C C . GLY A 1 180 ? 4.970 -16.034 -21.980 1.00 86.38 180 GLY A C 1
ATOM 1391 O O . GLY A 1 180 ? 3.871 -16.122 -21.448 1.00 86.38 180 GLY A O 1
ATOM 1392 N N . ALA A 1 181 ? 6.086 -16.449 -21.378 1.00 86.75 181 ALA A N 1
ATOM 1393 C CA . ALA A 1 181 ? 6.108 -17.065 -20.055 1.00 86.75 181 ALA A CA 1
ATOM 1394 C C . ALA A 1 181 ? 5.686 -16.082 -18.955 1.00 86.75 181 ALA A C 1
ATOM 1396 O O . ALA A 1 181 ? 4.862 -16.431 -18.118 1.00 86.75 181 ALA A O 1
ATOM 1397 N N . LEU A 1 182 ? 6.184 -14.842 -18.975 1.00 90.69 182 LEU A N 1
ATOM 1398 C CA . LEU A 1 182 ? 5.775 -13.791 -18.037 1.00 90.69 182 LEU A CA 1
ATOM 1399 C C . LEU A 1 182 ? 4.297 -13.425 -18.209 1.00 90.69 182 LEU A C 1
ATOM 1401 O O . LEU A 1 182 ? 3.586 -13.276 -17.218 1.00 90.69 182 LEU A O 1
ATOM 1405 N N . GLY A 1 183 ? 3.821 -13.322 -19.453 1.00 91.12 183 GLY A N 1
ATOM 1406 C CA . GLY A 1 183 ? 2.411 -13.087 -19.759 1.00 91.12 183 GLY A CA 1
ATOM 1407 C C . GLY A 1 183 ? 1.516 -14.230 -19.280 1.00 91.12 183 GLY A C 1
ATOM 1408 O O . GLY A 1 183 ? 0.511 -13.982 -18.621 1.00 91.12 183 GLY A O 1
ATOM 1409 N N . ALA A 1 184 ? 1.910 -15.478 -19.537 1.00 91.94 184 ALA A N 1
ATOM 1410 C CA . ALA A 1 184 ? 1.207 -16.663 -19.056 1.00 91.94 184 ALA A CA 1
ATOM 1411 C C . ALA A 1 184 ? 1.219 -16.753 -17.525 1.00 91.94 184 ALA A C 1
ATOM 1413 O O . ALA A 1 184 ? 0.206 -17.111 -16.936 1.00 91.94 184 ALA A O 1
ATOM 1414 N N . LEU A 1 185 ? 2.321 -16.380 -16.871 1.00 92.12 185 LEU A N 1
ATOM 1415 C CA . LEU A 1 185 ? 2.436 -16.369 -15.413 1.00 92.12 185 LEU A CA 1
ATOM 1416 C C . LEU A 1 185 ? 1.550 -15.284 -14.792 1.00 92.12 185 LEU A C 1
ATOM 1418 O O . LEU A 1 185 ? 0.874 -15.550 -13.803 1.00 92.12 185 LEU A O 1
ATOM 1422 N N . LEU A 1 186 ? 1.480 -14.094 -15.395 1.00 89.62 186 LEU A N 1
ATOM 1423 C CA . LEU A 1 186 ? 0.563 -13.034 -14.966 1.00 89.62 186 LEU A CA 1
ATOM 1424 C C . LEU A 1 186 ? -0.905 -13.431 -15.190 1.00 89.62 186 LEU A C 1
ATOM 1426 O O . LEU A 1 186 ? -1.745 -13.225 -14.314 1.00 89.62 186 LEU A O 1
ATOM 1430 N N . LEU A 1 187 ? -1.221 -14.039 -16.335 1.00 89.06 187 LEU A N 1
ATOM 1431 C CA . LEU A 1 187 ? -2.559 -14.554 -16.625 1.00 89.06 187 LEU A CA 1
ATOM 1432 C C . LEU A 1 187 ? -2.948 -15.672 -15.646 1.00 89.06 187 LEU A C 1
ATOM 1434 O O . LEU A 1 187 ? -4.036 -15.654 -15.082 1.00 89.06 187 LEU A O 1
ATOM 1438 N N . ALA A 1 188 ? -2.040 -16.605 -15.369 1.00 88.81 188 ALA A N 1
ATOM 1439 C CA . ALA A 1 188 ? -2.253 -17.648 -14.375 1.00 88.81 188 ALA A CA 1
ATOM 1440 C C . ALA A 1 188 ? -2.434 -17.053 -12.972 1.00 88.81 188 ALA A C 1
ATOM 1442 O O . ALA A 1 188 ? -3.347 -17.456 -12.264 1.00 88.81 188 ALA A O 1
ATOM 1443 N N . ALA A 1 189 ? -1.636 -16.056 -12.581 1.00 85.94 189 ALA A N 1
ATOM 1444 C CA . ALA A 1 189 ? -1.770 -15.385 -11.288 1.00 85.94 189 ALA A CA 1
ATOM 1445 C C . ALA A 1 189 ? -3.109 -14.639 -11.144 1.00 85.94 189 ALA A C 1
ATOM 1447 O O . ALA A 1 189 ? -3.705 -14.650 -10.070 1.00 85.94 189 ALA A O 1
ATOM 1448 N N . THR A 1 190 ? -3.602 -14.021 -12.220 1.00 82.44 190 THR A N 1
ATOM 1449 C CA . THR A 1 190 ? -4.899 -13.318 -12.228 1.00 82.44 190 THR A CA 1
ATOM 1450 C C . THR A 1 190 ? -6.096 -14.268 -12.262 1.00 82.44 190 THR A C 1
ATOM 1452 O O . THR A 1 190 ? -7.127 -13.951 -11.675 1.00 82.44 190 THR A O 1
ATOM 1455 N N . LEU A 1 191 ? -5.966 -15.441 -12.891 1.00 84.25 191 LEU A N 1
ATOM 1456 C CA . LEU A 1 191 ? -7.023 -16.457 -12.958 1.00 84.25 191 LEU A CA 1
ATOM 1457 C C . LEU A 1 191 ? -6.974 -17.479 -11.812 1.00 84.25 191 LEU A C 1
ATOM 1459 O O . LEU A 1 191 ? -7.977 -18.137 -11.546 1.00 84.25 191 LEU A O 1
ATOM 1463 N N . ALA A 1 192 ? -5.856 -17.604 -11.095 1.00 84.56 192 ALA A N 1
ATOM 1464 C CA . ALA A 1 192 ? -5.711 -18.532 -9.972 1.00 84.56 192 ALA A CA 1
ATOM 1465 C C . ALA A 1 192 ? -6.807 -18.387 -8.894 1.00 84.56 192 ALA A C 1
ATOM 1467 O O . ALA A 1 192 ? -7.278 -19.417 -8.402 1.00 84.56 192 ALA A O 1
ATOM 1468 N N . PRO A 1 193 ? -7.288 -17.175 -8.543 1.00 78.00 193 PRO A N 1
ATOM 1469 C CA . PRO A 1 193 ? -8.372 -17.021 -7.577 1.00 78.00 193 PRO A CA 1
ATOM 1470 C C . PRO A 1 193 ? -9.704 -17.621 -8.044 1.00 78.00 193 PRO A C 1
ATOM 1472 O O . PRO A 1 193 ? -10.520 -17.969 -7.200 1.00 78.00 193 PRO A O 1
ATOM 1475 N N . VAL A 1 194 ? -9.928 -17.821 -9.350 1.00 79.88 194 VAL A N 1
ATOM 1476 C CA . VAL A 1 194 ? -11.166 -18.435 -9.873 1.00 79.88 194 VAL A CA 1
ATOM 1477 C C . VAL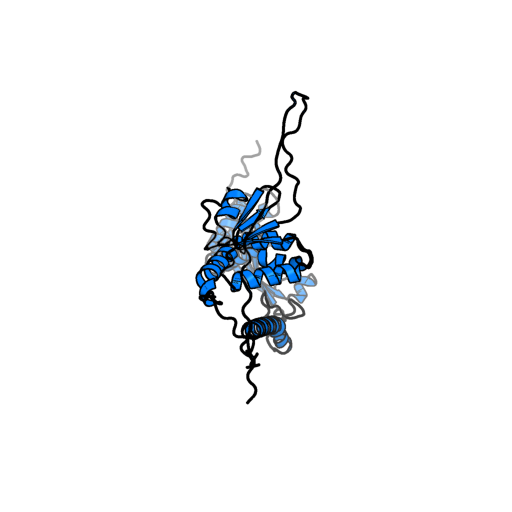 A 1 194 ? -11.337 -19.860 -9.342 1.00 79.88 194 VAL A C 1
ATOM 1479 O O . VAL A 1 194 ? -12.456 -20.274 -9.056 1.00 79.88 194 VAL A O 1
ATOM 1482 N N . ALA A 1 195 ? -10.240 -20.585 -9.094 1.00 81.00 195 ALA A N 1
ATOM 1483 C CA . ALA A 1 195 ? -10.290 -21.906 -8.470 1.00 81.00 195 ALA A CA 1
ATOM 1484 C C . ALA A 1 195 ? -10.939 -21.888 -7.069 1.00 81.00 195 ALA A C 1
ATOM 1486 O O . ALA A 1 195 ? -11.504 -22.894 -6.640 1.00 81.00 195 ALA A O 1
ATOM 1487 N N . GLN A 1 196 ? -10.913 -20.747 -6.365 1.00 77.31 196 GLN A N 1
ATOM 1488 C CA . GLN A 1 196 ? -11.565 -20.596 -5.060 1.00 77.31 196 GLN A CA 1
ATOM 1489 C C . GLN A 1 196 ? -13.093 -20.711 -5.148 1.00 77.31 196 GLN A C 1
ATOM 1491 O O . GLN A 1 196 ? -13.703 -21.086 -4.151 1.00 77.31 196 GLN A O 1
ATOM 1496 N N . ASN A 1 197 ? -13.708 -20.499 -6.320 1.00 73.25 197 ASN A N 1
ATOM 1497 C CA . ASN A 1 197 ? -15.155 -20.686 -6.505 1.00 73.25 197 ASN A CA 1
ATOM 1498 C C . ASN A 1 197 ? -15.606 -22.135 -6.286 1.00 73.25 197 ASN A C 1
ATOM 1500 O O . ASN A 1 197 ? -16.766 -22.373 -5.963 1.00 73.25 197 ASN A O 1
ATOM 1504 N N . TRP A 1 198 ? -14.693 -23.095 -6.438 1.00 79.81 198 TRP A N 1
ATOM 1505 C CA . TRP A 1 198 ? -14.952 -24.514 -6.192 1.00 79.81 198 TRP A CA 1
ATOM 1506 C C . TRP A 1 198 ? -14.315 -25.013 -4.889 1.00 79.81 198 TRP A C 1
ATOM 1508 O O . TRP A 1 198 ? -14.354 -26.207 -4.601 1.00 79.81 198 TRP A O 1
ATOM 1518 N N . SER A 1 199 ? -13.736 -24.116 -4.082 1.00 73.25 199 SER A N 1
ATOM 1519 C CA . SER A 1 199 ? -13.184 -24.463 -2.774 1.00 73.25 199 SER A CA 1
ATOM 1520 C C . SER A 1 199 ? -14.292 -24.473 -1.711 1.00 73.25 199 SER A C 1
ATOM 1522 O O . SER A 1 199 ? -14.987 -23.469 -1.554 1.00 73.25 199 SER A O 1
ATOM 1524 N N . PRO A 1 200 ? -14.436 -25.546 -0.912 1.00 70.56 200 PRO A N 1
ATOM 1525 C CA . PRO A 1 200 ? -15.402 -25.588 0.190 1.00 70.56 200 PRO A CA 1
ATOM 1526 C C . PRO A 1 200 ? -15.057 -24.619 1.339 1.00 70.56 200 PRO A C 1
ATOM 1528 O O . PRO A 1 200 ? -15.924 -24.290 2.146 1.00 70.56 200 PRO A O 1
ATOM 1531 N N . ALA A 1 201 ? -13.808 -24.140 1.414 1.00 71.88 201 ALA A N 1
ATOM 1532 C CA . ALA A 1 201 ? -13.343 -23.152 2.389 1.00 71.88 201 ALA A CA 1
ATOM 1533 C C . ALA A 1 201 ? -12.450 -22.104 1.693 1.00 71.88 201 ALA A C 1
ATOM 1535 O O . ALA A 1 201 ? -11.217 -22.164 1.791 1.00 71.88 201 ALA A O 1
ATOM 1536 N N . PRO A 1 202 ? -13.046 -21.168 0.938 1.00 69.56 202 PRO A N 1
ATOM 1537 C CA . PRO A 1 202 ? -12.291 -20.261 0.090 1.00 69.56 202 PRO A CA 1
ATOM 1538 C C . PRO A 1 202 ? -11.529 -19.219 0.918 1.00 69.56 202 PRO A C 1
ATOM 1540 O O . PRO A 1 202 ? -12.040 -18.685 1.907 1.00 69.56 202 PRO A O 1
ATOM 1543 N N . ARG A 1 203 ? -10.297 -18.907 0.506 1.00 67.31 203 ARG A N 1
ATOM 1544 C CA . ARG A 1 203 ? -9.462 -17.870 1.137 1.00 67.31 203 ARG A CA 1
ATOM 1545 C C . ARG A 1 203 ? -9.446 -16.620 0.267 1.00 67.31 203 ARG A C 1
ATOM 1547 O O . ARG A 1 203 ? -9.152 -16.708 -0.918 1.00 67.31 203 ARG A O 1
ATOM 1554 N N . ASP A 1 204 ? -9.719 -15.467 0.870 1.00 67.81 204 ASP A N 1
ATOM 1555 C CA . ASP A 1 204 ? -9.739 -14.176 0.182 1.00 67.81 204 ASP A CA 1
ATOM 1556 C C . ASP A 1 204 ? -8.710 -13.224 0.803 1.00 67.81 204 ASP A C 1
ATOM 1558 O O . ASP A 1 204 ? -8.808 -12.887 1.984 1.00 67.81 204 ASP A O 1
ATOM 1562 N N . ASN A 1 205 ? -7.701 -12.827 0.023 1.00 66.25 205 ASN A N 1
ATOM 1563 C CA . ASN A 1 205 ? -6.667 -11.884 0.439 1.00 66.25 205 ASN A CA 1
ATOM 1564 C C . ASN A 1 205 ? -6.320 -10.930 -0.708 1.00 66.25 205 ASN A C 1
ATOM 1566 O O . ASN A 1 205 ? -6.159 -11.332 -1.859 1.00 66.25 205 ASN A O 1
ATOM 1570 N N . PHE A 1 206 ? -6.105 -9.664 -0.367 1.00 64.06 206 PHE A N 1
ATOM 1571 C CA . PHE A 1 206 ? -5.499 -8.693 -1.273 1.00 64.06 206 PHE A CA 1
ATOM 1572 C C . PHE A 1 206 ? -4.036 -9.090 -1.578 1.00 64.06 206 PHE A C 1
ATOM 1574 O O . PHE A 1 206 ? -3.337 -9.482 -0.639 1.00 64.06 206 PHE A O 1
ATOM 1581 N N . PRO A 1 207 ? -3.523 -8.979 -2.823 1.00 59.78 207 PRO A N 1
ATOM 1582 C CA . PRO A 1 207 ? -4.125 -8.378 -4.024 1.00 59.78 207 PRO A CA 1
ATOM 1583 C C . PRO A 1 207 ? -4.892 -9.348 -4.947 1.00 59.78 207 PRO A C 1
ATOM 1585 O O . PRO A 1 207 ? -5.494 -8.899 -5.916 1.00 59.78 207 PRO A O 1
ATOM 1588 N N . PHE A 1 208 ? -4.896 -10.653 -4.667 1.00 71.25 208 PHE A N 1
ATOM 1589 C CA . PHE A 1 208 ? -5.507 -11.683 -5.522 1.00 71.25 208 PHE A CA 1
ATOM 1590 C C . PHE A 1 208 ? -6.857 -12.166 -4.963 1.00 71.25 208 PHE A C 1
ATOM 1592 O O . PHE A 1 208 ? -7.032 -13.343 -4.651 1.00 71.25 208 PHE A O 1
ATOM 1599 N N . SER A 1 209 ? -7.803 -11.236 -4.808 1.00 65.44 209 SER A N 1
ATOM 1600 C CA . SER A 1 209 ? -9.173 -11.542 -4.371 1.00 65.44 209 SER A CA 1
ATOM 1601 C C . SER A 1 209 ? -9.964 -12.236 -5.489 1.00 65.44 209 SER A C 1
ATOM 1603 O O . SER A 1 209 ? -9.771 -11.919 -6.664 1.00 65.44 209 SER A O 1
ATOM 1605 N N . TYR A 1 210 ? -10.844 -13.184 -5.153 1.00 69.31 210 TYR A N 1
ATOM 1606 C CA . TYR A 1 210 ? -11.689 -13.881 -6.133 1.00 69.31 210 TYR A CA 1
ATOM 1607 C C . TYR A 1 210 ? -13.068 -13.217 -6.255 1.00 69.31 210 TYR A C 1
ATOM 1609 O O . TYR A 1 210 ? -13.542 -12.585 -5.314 1.00 69.31 210 TYR A O 1
ATOM 1617 N N . TYR A 1 211 ? -13.707 -13.322 -7.425 1.00 56.00 211 TYR A N 1
ATOM 1618 C CA . TYR A 1 211 ? -15.004 -12.693 -7.686 1.00 56.00 211 TYR A CA 1
ATOM 1619 C C . TYR A 1 211 ? -16.178 -13.595 -7.252 1.00 56.00 211 TYR A C 1
ATOM 1621 O O . TYR A 1 211 ? -16.182 -14.765 -7.639 1.00 56.00 211 TYR A O 1
ATOM 1629 N N . PRO A 1 212 ? -17.205 -13.062 -6.550 1.00 56.19 212 PRO A N 1
ATOM 1630 C CA . PRO A 1 212 ? -17.353 -11.659 -6.153 1.00 56.19 212 PRO A CA 1
ATOM 1631 C C . PRO A 1 212 ? -16.355 -11.239 -5.063 1.00 56.19 212 PRO A C 1
ATOM 1633 O O . PRO A 1 212 ? -16.137 -11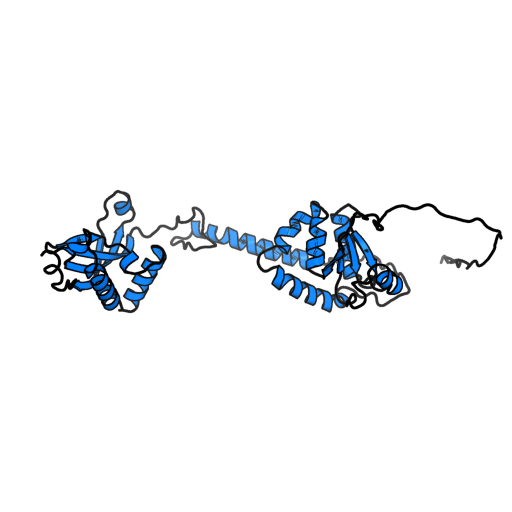.955 -4.093 1.00 56.19 212 PRO A O 1
ATOM 1636 N N . MET A 1 213 ? -15.736 -10.068 -5.219 1.00 51.00 213 MET A N 1
ATOM 1637 C CA . MET A 1 213 ? -14.697 -9.583 -4.302 1.00 51.00 213 MET A CA 1
ATOM 1638 C C . MET A 1 213 ? -15.266 -9.459 -2.877 1.00 51.00 213 MET A C 1
ATOM 1640 O O . MET A 1 213 ? -16.344 -8.885 -2.706 1.00 51.00 213 MET A O 1
ATOM 1644 N N . PHE A 1 214 ? -14.571 -9.984 -1.859 1.00 58.38 214 PHE A N 1
ATOM 1645 C CA . PHE A 1 214 ? -15.054 -10.052 -0.467 1.00 58.38 214 PHE A CA 1
ATOM 1646 C C . PHE A 1 214 ? -16.262 -10.970 -0.217 1.00 58.38 214 PHE A C 1
ATOM 1648 O O . PHE A 1 214 ? -16.904 -10.848 0.832 1.00 58.38 214 PHE A O 1
ATOM 1655 N N . SER A 1 215 ? -16.563 -11.889 -1.143 1.00 52.06 215 SER A N 1
ATOM 1656 C CA . SER A 1 215 ? -17.682 -12.839 -1.032 1.00 52.06 215 SER A CA 1
ATOM 1657 C C . SER A 1 215 ? -17.361 -14.133 -0.300 1.00 52.06 215 SER A C 1
ATOM 1659 O O . SER A 1 215 ? -18.277 -14.928 -0.079 1.00 52.06 215 SER A O 1
ATOM 1661 N N . ALA A 1 216 ? -16.100 -14.340 0.112 1.00 55.12 216 ALA A N 1
ATOM 1662 C CA . ALA A 1 216 ? -15.784 -15.409 1.048 1.00 55.12 216 ALA A CA 1
ATOM 1663 C C . ALA A 1 216 ? -16.813 -15.388 2.155 1.00 55.12 216 ALA A C 1
ATOM 1665 O O . ALA A 1 216 ? -17.049 -14.324 2.733 1.00 55.12 216 ALA A O 1
ATOM 1666 N N . LYS A 1 217 ? -17.452 -16.551 2.364 1.00 55.09 217 LYS A N 1
ATOM 1667 C CA . LYS A 1 217 ? -18.459 -16.774 3.393 1.00 55.09 217 LYS A CA 1
ATOM 1668 C C . LYS A 1 217 ? -17.819 -16.350 4.703 1.00 55.09 217 LYS A C 1
ATOM 1670 O O . LYS A 1 217 ? -17.102 -17.122 5.339 1.00 55.09 217 LYS A O 1
ATOM 1675 N N . ARG A 1 218 ? -17.995 -15.071 5.047 1.00 59.69 218 ARG A N 1
ATOM 1676 C CA . ARG A 1 218 ? -17.559 -14.526 6.319 1.00 59.69 218 ARG A CA 1
ATOM 1677 C C . ARG A 1 218 ? -18.267 -15.415 7.314 1.00 59.69 218 ARG A C 1
ATOM 1679 O O . ARG A 1 218 ? -19.466 -15.647 7.158 1.00 59.69 218 ARG A O 1
ATOM 1686 N N . SER A 1 219 ? -17.512 -15.990 8.245 1.00 64.88 219 SER A N 1
ATOM 1687 C CA . SER A 1 219 ? -18.118 -16.757 9.324 1.00 64.88 219 SER A CA 1
ATOM 1688 C C . SER A 1 219 ? -19.312 -15.968 9.838 1.00 64.88 219 SER A C 1
ATOM 1690 O O . SER A 1 219 ? -19.204 -14.749 9.994 1.00 64.88 219 SER A O 1
ATOM 1692 N N . ASP A 1 220 ? -20.443 -16.636 10.066 1.00 77.75 220 ASP A N 1
ATOM 1693 C CA . ASP A 1 220 ? -21.675 -15.946 10.468 1.00 77.75 220 ASP A CA 1
ATOM 1694 C C . ASP A 1 220 ? -21.435 -15.053 11.694 1.00 77.75 220 ASP A C 1
ATOM 1696 O O . ASP A 1 220 ? -22.104 -14.036 11.868 1.00 77.75 220 ASP A O 1
ATOM 1700 N N . THR A 1 221 ? -20.422 -15.407 12.491 1.00 86.19 221 THR A N 1
ATOM 1701 C CA . THR A 1 221 ? -19.930 -14.685 13.657 1.00 86.19 221 THR A CA 1
ATOM 1702 C C . THR A 1 221 ? -18.645 -13.895 13.373 1.00 86.19 221 THR A C 1
ATOM 1704 O O . THR A 1 221 ? -17.683 -14.427 12.817 1.00 86.19 221 THR A O 1
ATOM 1707 N N . TYR A 1 222 ? -18.587 -12.648 13.842 1.00 87.31 222 TYR A N 1
ATOM 1708 C CA . TYR A 1 222 ? -17.404 -11.788 13.860 1.00 87.31 222 TYR A CA 1
ATOM 1709 C C . TYR A 1 222 ? -16.970 -11.470 15.289 1.00 87.31 222 TYR A C 1
ATOM 1711 O O . TYR A 1 222 ? -17.800 -11.116 16.123 1.00 87.31 222 TYR A O 1
ATOM 1719 N N . HIS A 1 223 ? -15.666 -11.532 15.559 1.00 91.38 223 HIS A N 1
ATOM 1720 C CA . HIS A 1 223 ? -15.102 -11.131 16.846 1.00 91.38 223 HIS A CA 1
ATOM 1721 C C . HIS A 1 223 ? -14.501 -9.730 16.759 1.00 91.38 223 HIS A C 1
ATOM 1723 O O . HIS A 1 223 ? -13.670 -9.448 15.892 1.00 91.38 223 HIS A O 1
ATOM 1729 N N . VAL A 1 224 ? -14.893 -8.855 17.680 1.00 92.69 224 VAL A N 1
ATOM 1730 C CA . VAL A 1 224 ? -14.365 -7.492 17.768 1.00 92.69 224 VAL A CA 1
ATOM 1731 C C . VAL A 1 224 ? -14.078 -7.126 19.215 1.00 92.69 224 VAL A C 1
ATOM 1733 O O . VAL A 1 224 ? -14.895 -7.366 20.103 1.00 92.69 224 VAL A O 1
ATOM 1736 N N . SER A 1 225 ? -12.901 -6.544 19.444 1.00 94.88 225 SER A N 1
ATOM 1737 C CA . SER A 1 225 ? -12.548 -5.939 20.724 1.00 94.88 225 SER A CA 1
ATOM 1738 C C . SER A 1 225 ? -12.897 -4.451 20.718 1.00 94.88 225 SER A C 1
ATOM 1740 O O . SER A 1 225 ? -12.548 -3.741 19.774 1.00 94.88 225 SER A O 1
ATOM 1742 N N . TYR A 1 226 ? -13.587 -3.981 21.754 1.00 94.12 226 TYR A N 1
ATOM 1743 C CA . TYR A 1 226 ? -14.034 -2.592 21.905 1.00 94.12 226 TYR A CA 1
ATOM 1744 C C . TYR A 1 226 ? -14.059 -2.181 23.378 1.00 94.12 226 TYR A C 1
ATOM 1746 O O . TYR A 1 226 ? -13.835 -2.988 24.283 1.00 94.12 226 TYR A O 1
ATOM 1754 N N . ILE A 1 227 ? -14.284 -0.888 23.591 1.00 95.69 227 ILE A N 1
ATOM 1755 C CA . ILE A 1 227 ? -14.237 -0.231 24.891 1.00 95.69 227 ILE A CA 1
ATOM 1756 C C . ILE A 1 227 ? -15.676 0.066 25.322 1.00 95.69 227 ILE A C 1
ATOM 1758 O O . ILE A 1 227 ? -16.456 0.641 24.558 1.00 95.69 227 ILE A O 1
ATOM 1762 N N . VAL A 1 228 ? -16.016 -0.323 26.545 1.00 95.75 228 VAL A N 1
ATOM 1763 C CA . VAL A 1 228 ? -17.325 -0.094 27.161 1.00 95.75 228 VAL A CA 1
ATOM 1764 C C . VAL A 1 228 ? -17.125 0.703 28.441 1.00 95.75 228 VAL A C 1
ATOM 1766 O O . VAL A 1 228 ? -16.272 0.361 29.254 1.00 95.75 228 VAL A O 1
ATOM 1769 N N . GLY A 1 229 ? -17.903 1.762 28.619 1.00 95.75 229 GLY A N 1
ATOM 1770 C CA . GLY A 1 229 ? -18.042 2.471 29.881 1.00 95.75 229 GLY A CA 1
ATOM 1771 C C . GLY A 1 229 ? -19.301 1.987 30.585 1.00 95.75 229 GLY A C 1
ATOM 1772 O O . GLY A 1 229 ? -20.331 1.828 29.939 1.00 95.75 229 GLY A O 1
ATOM 1773 N N . LEU A 1 230 ? -19.221 1.732 31.882 1.00 96.06 230 LEU A N 1
ATOM 1774 C CA . LEU A 1 230 ? -20.369 1.464 32.741 1.00 96.06 230 LEU A CA 1
ATOM 1775 C C . LEU A 1 230 ? -20.568 2.666 33.654 1.00 96.06 230 LEU A C 1
ATOM 1777 O O . LEU A 1 230 ? -19.590 3.107 34.263 1.00 96.06 230 LEU A O 1
ATOM 1781 N N . ASP A 1 231 ? -21.784 3.193 33.741 1.00 93.06 231 ASP A N 1
ATOM 1782 C CA . ASP A 1 231 ? -22.136 4.221 34.725 1.00 93.06 231 ASP A CA 1
ATOM 1783 C C . ASP A 1 231 ? -22.272 3.631 36.148 1.00 93.06 231 ASP A C 1
ATOM 1785 O O . ASP A 1 231 ? -22.005 2.448 36.386 1.00 93.06 231 ASP A O 1
ATOM 1789 N N . ALA A 1 232 ? -22.678 4.457 37.115 1.00 88.62 232 ALA A N 1
ATOM 1790 C CA . ALA A 1 232 ? -22.914 4.017 38.494 1.00 88.62 232 ALA A CA 1
ATOM 1791 C C . ALA A 1 232 ? -24.090 3.026 38.639 1.00 88.62 232 ALA A C 1
ATOM 1793 O O . ALA A 1 232 ? -24.136 2.267 39.607 1.00 88.62 232 ALA A O 1
ATOM 1794 N N . HIS A 1 233 ? -25.021 3.013 37.685 1.00 90.56 233 HIS A N 1
ATOM 1795 C CA . HIS A 1 233 ? -26.179 2.119 37.636 1.00 90.56 233 HIS A CA 1
ATOM 1796 C C . HIS A 1 233 ? -25.921 0.853 36.797 1.00 90.56 233 HIS A C 1
ATOM 1798 O O . HIS A 1 233 ? -26.804 0.005 36.671 1.00 90.56 233 HIS A O 1
ATOM 1804 N N . GLY A 1 234 ? -24.722 0.706 36.225 1.00 88.44 234 GLY A N 1
ATOM 1805 C CA . GLY A 1 234 ? -24.364 -0.385 35.322 1.00 88.44 234 GLY A CA 1
ATOM 1806 C C . GLY A 1 234 ? -24.871 -0.218 33.883 1.00 88.44 234 GLY A C 1
ATOM 1807 O O . GLY A 1 234 ? -24.741 -1.158 33.093 1.00 88.44 234 GLY A O 1
ATOM 1808 N N . GLN A 1 235 ? -25.422 0.942 33.508 1.00 92.12 235 GLN A N 1
ATOM 1809 C CA . GLN A 1 235 ? -25.777 1.235 32.121 1.00 92.12 235 GLN A CA 1
ATOM 1810 C C . GLN A 1 235 ? -24.525 1.358 31.256 1.00 92.12 235 GLN A C 1
ATOM 1812 O O . GLN A 1 235 ? -23.487 1.879 31.668 1.00 92.12 235 GLN A O 1
ATOM 1817 N N . ARG A 1 236 ? -24.622 0.837 30.029 1.00 91.50 236 ARG A N 1
ATOM 1818 C CA . ARG A 1 236 ? -23.489 0.731 29.108 1.00 91.50 236 ARG A CA 1
ATOM 1819 C C . ARG A 1 236 ? -23.436 1.932 28.174 1.00 91.50 236 ARG A C 1
ATOM 1821 O O . ARG A 1 236 ? -24.377 2.188 27.429 1.00 91.50 236 ARG A O 1
ATOM 1828 N N . HIS A 1 237 ? -22.271 2.557 28.105 1.00 91.88 237 HIS A N 1
ATOM 1829 C CA . HIS A 1 237 ? -21.934 3.596 27.142 1.00 91.88 237 HIS A CA 1
ATOM 1830 C C . HIS A 1 237 ? -20.825 3.091 26.221 1.00 91.88 237 HIS A C 1
ATOM 1832 O O . HIS A 1 237 ? -19.784 2.603 26.670 1.00 91.88 237 HIS A O 1
ATOM 1838 N N . GLN A 1 238 ? -21.032 3.197 24.909 1.00 88.44 238 GLN A N 1
ATOM 1839 C CA . GLN A 1 238 ? -19.996 2.852 23.941 1.00 88.44 238 GLN A CA 1
ATOM 1840 C C . GLN A 1 238 ? -18.922 3.943 23.944 1.00 88.44 238 GLN A C 1
ATOM 1842 O O . GLN A 1 238 ? -19.203 5.101 23.641 1.00 88.44 238 GLN A O 1
ATOM 1847 N N . ILE A 1 239 ? -17.684 3.570 24.269 1.00 92.44 239 ILE A N 1
ATOM 1848 C CA . ILE A 1 239 ? -16.56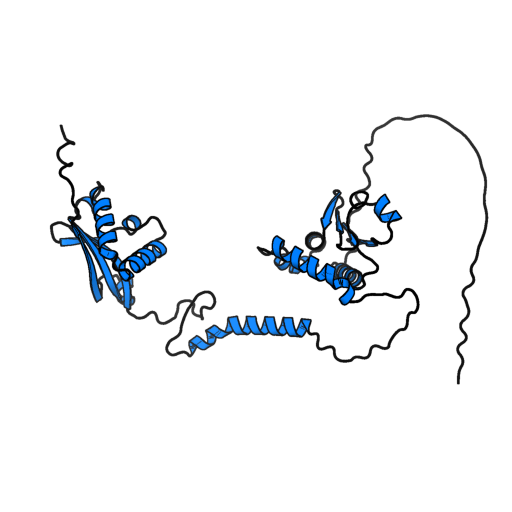7 4.512 24.322 1.00 92.44 239 ILE A CA 1
ATOM 1849 C C . ILE A 1 239 ? -15.874 4.561 22.966 1.00 92.44 239 ILE A C 1
ATOM 1851 O O . ILE A 1 239 ? -15.643 3.537 22.316 1.00 92.44 239 ILE A O 1
ATOM 1855 N N . SER A 1 240 ? -15.528 5.773 22.542 1.00 91.88 240 SER A N 1
ATOM 1856 C CA . SER A 1 240 ? -14.846 5.991 21.275 1.00 91.88 240 SER A CA 1
ATOM 1857 C C . SER A 1 240 ? -13.466 5.331 21.238 1.00 91.88 240 SER A C 1
ATOM 1859 O O . SER A 1 240 ? -12.706 5.349 22.205 1.00 91.88 240 SER A O 1
ATOM 1861 N N . HIS A 1 241 ? -13.099 4.797 20.074 1.00 91.62 241 HIS A N 1
ATOM 1862 C CA . HIS A 1 241 ? -11.783 4.201 19.848 1.00 91.62 241 HIS A CA 1
ATOM 1863 C C . HIS A 1 241 ? -10.617 5.188 20.030 1.00 91.62 241 HIS A C 1
ATOM 1865 O O . HIS A 1 241 ? -9.503 4.744 20.296 1.00 91.62 241 HIS A O 1
ATOM 1871 N N . TYR A 1 242 ? -10.858 6.501 19.931 1.00 89.88 242 TYR A N 1
ATOM 1872 C CA . TYR A 1 242 ? -9.817 7.524 20.077 1.00 89.88 242 TYR A CA 1
ATOM 1873 C C . TYR A 1 242 ? -9.124 7.499 21.446 1.00 89.88 242 TYR A C 1
ATOM 1875 O O . TYR A 1 242 ? -7.944 7.825 21.531 1.00 89.88 242 TYR A O 1
ATOM 1883 N N . PHE A 1 243 ? -9.787 7.003 22.497 1.00 91.56 243 PHE A N 1
ATOM 1884 C CA . PHE A 1 243 ? -9.150 6.818 23.807 1.00 91.56 243 PHE A CA 1
ATOM 1885 C C . PHE A 1 243 ? -8.055 5.739 23.814 1.00 91.56 243 PHE A C 1
ATOM 1887 O O . PHE A 1 243 ? -7.212 5.728 24.708 1.00 91.56 243 PHE A O 1
ATOM 1894 N N . ALA A 1 244 ? -8.050 4.830 22.835 1.00 89.06 244 ALA A N 1
ATOM 1895 C CA . ALA A 1 244 ? -7.017 3.806 22.686 1.00 89.06 244 ALA A CA 1
ATOM 1896 C C . ALA A 1 244 ? -5.918 4.185 21.677 1.00 89.06 244 ALA A C 1
ATOM 1898 O O . ALA A 1 244 ? -4.861 3.554 21.675 1.00 89.06 244 ALA A O 1
ATOM 1899 N N . GLY A 1 245 ? -6.144 5.184 20.816 1.00 86.81 245 GLY A N 1
ATOM 1900 C CA . GLY A 1 245 ? -5.145 5.652 19.857 1.00 86.81 245 GLY A CA 1
ATOM 1901 C C . GLY A 1 245 ? -5.689 6.619 18.805 1.00 86.81 245 GLY A C 1
ATOM 1902 O O . GLY A 1 245 ? -6.860 6.577 18.443 1.00 86.81 245 GLY A O 1
ATOM 1903 N N . ASN A 1 246 ? -4.791 7.441 18.254 1.00 82.88 246 ASN A N 1
ATOM 1904 C CA . ASN A 1 246 ? -5.109 8.518 17.301 1.00 82.88 246 ASN A CA 1
ATOM 1905 C C . ASN A 1 246 ? -5.119 8.072 15.824 1.00 82.88 246 ASN A C 1
ATOM 1907 O O . ASN A 1 246 ? -5.242 8.899 14.925 1.00 82.88 246 ASN A O 1
ATOM 1911 N N . GLY A 1 247 ? -4.916 6.778 15.559 1.00 82.19 247 GLY A N 1
ATOM 1912 C CA . GLY A 1 247 ? -4.951 6.222 14.208 1.00 82.19 247 GLY A CA 1
ATOM 1913 C C . GLY A 1 247 ? -6.376 6.043 13.681 1.00 82.19 247 GLY A C 1
ATOM 1914 O O . GLY A 1 247 ? -7.358 6.251 14.390 1.00 82.19 247 GLY A O 1
ATOM 1915 N N . GLY A 1 248 ? -6.499 5.593 12.431 1.00 83.75 248 GLY A N 1
ATOM 1916 C CA . GLY A 1 248 ? -7.805 5.216 11.884 1.00 83.75 248 GLY A CA 1
ATOM 1917 C C . GLY A 1 248 ? -8.422 4.026 12.634 1.00 83.75 248 GLY A C 1
ATOM 1918 O O . GLY A 1 248 ? -7.699 3.162 13.134 1.00 83.75 248 GLY A O 1
ATOM 1919 N N . PHE A 1 249 ? -9.757 3.921 12.643 1.00 84.00 249 PHE A N 1
ATOM 1920 C CA . PHE A 1 249 ? -10.520 2.899 13.387 1.00 84.00 249 PHE A CA 1
ATOM 1921 C C . PHE A 1 249 ? -9.939 1.477 13.288 1.00 84.00 249 PHE A C 1
ATOM 1923 O O . PHE A 1 249 ? -9.712 0.811 14.298 1.00 84.00 249 PHE A O 1
ATOM 1930 N N . ASN A 1 250 ? -9.628 1.015 12.071 1.00 86.19 250 ASN A N 1
ATOM 1931 C CA . ASN A 1 250 ? -9.072 -0.323 11.849 1.00 86.19 250 ASN A CA 1
ATOM 1932 C C . ASN A 1 250 ? -7.648 -0.491 12.395 1.00 86.19 250 ASN A C 1
ATOM 1934 O O . ASN A 1 250 ? -7.297 -1.573 12.869 1.00 86.19 250 ASN A O 1
ATOM 1938 N N . GLN A 1 251 ? -6.826 0.555 12.330 1.00 86.62 251 GLN A N 1
ATOM 1939 C CA . GLN A 1 251 ? -5.473 0.541 12.878 1.00 86.62 251 GLN A CA 1
ATOM 1940 C C . GLN A 1 251 ? -5.523 0.453 14.404 1.00 86.62 251 GLN A C 1
ATOM 1942 O O . GLN A 1 251 ? -4.897 -0.440 14.978 1.00 86.62 251 GLN A O 1
ATOM 1947 N N . THR A 1 252 ? -6.321 1.312 15.042 1.00 89.38 252 THR A N 1
ATOM 1948 C CA . THR A 1 252 ? -6.506 1.324 16.499 1.00 89.38 252 THR A CA 1
ATOM 1949 C C . THR A 1 252 ? -7.090 -0.001 16.986 1.00 89.38 252 THR A C 1
ATOM 1951 O O . THR A 1 252 ? -6.571 -0.595 17.928 1.00 89.38 252 THR A O 1
ATOM 1954 N N . ARG A 1 253 ? -8.074 -0.569 16.274 1.00 91.75 253 ARG A N 1
ATOM 1955 C CA . ARG A 1 253 ? -8.609 -1.908 16.571 1.00 91.75 253 ARG A CA 1
ATOM 1956 C C . ARG A 1 253 ? -7.526 -2.991 16.562 1.00 91.75 253 ARG A C 1
ATOM 1958 O O . ARG A 1 253 ? -7.424 -3.766 17.508 1.00 91.75 253 ARG A O 1
ATOM 1965 N N . ARG A 1 254 ? -6.667 -3.021 15.532 1.00 90.06 254 ARG A N 1
ATOM 1966 C CA . ARG A 1 254 ? -5.553 -3.988 15.456 1.00 90.06 254 ARG A CA 1
ATOM 1967 C C . ARG A 1 254 ? -4.546 -3.806 16.593 1.00 90.06 254 ARG A C 1
ATOM 1969 O O . ARG A 1 254 ? -3.956 -4.795 17.031 1.00 90.06 254 ARG A O 1
ATOM 1976 N N . GLN A 1 255 ? -4.336 -2.575 17.061 1.00 93.06 255 GLN A N 1
ATOM 1977 C CA . GLN A 1 255 ? -3.477 -2.281 18.212 1.00 93.06 255 GLN A CA 1
ATOM 1978 C C . GLN A 1 255 ? -4.098 -2.773 19.525 1.00 93.06 255 GLN A C 1
ATOM 1980 O O . GLN A 1 255 ? -3.399 -3.430 20.294 1.00 93.06 255 GLN A O 1
ATOM 1985 N N . ILE A 1 256 ? -5.399 -2.552 19.741 1.00 94.31 256 ILE A N 1
ATOM 1986 C CA . ILE A 1 256 ? -6.139 -3.105 20.888 1.00 94.31 256 ILE A CA 1
ATOM 1987 C C . ILE A 1 256 ? -6.023 -4.634 20.896 1.00 94.31 256 ILE A C 1
ATOM 1989 O O . ILE A 1 256 ? -5.606 -5.215 21.896 1.00 94.31 256 ILE A O 1
ATOM 1993 N N . ASP A 1 257 ? -6.293 -5.289 19.764 1.00 94.38 257 ASP A N 1
ATOM 1994 C CA . ASP A 1 257 ? -6.188 -6.749 19.654 1.00 94.38 257 ASP A CA 1
ATOM 1995 C C . ASP A 1 257 ? -4.757 -7.247 19.915 1.00 94.38 257 ASP A C 1
ATOM 1997 O O . ASP A 1 257 ? -4.561 -8.307 20.511 1.00 94.38 257 ASP A O 1
ATOM 2001 N N . LYS A 1 258 ? -3.736 -6.491 19.485 1.00 94.38 258 LYS A N 1
ATOM 2002 C CA . LYS A 1 258 ? -2.328 -6.797 19.780 1.00 94.38 258 LYS A CA 1
ATOM 2003 C C . LYS A 1 258 ? -2.036 -6.690 21.279 1.00 94.38 258 LYS A C 1
ATOM 2005 O O . LYS A 1 258 ? -1.360 -7.563 21.809 1.00 94.38 258 LYS A O 1
ATOM 2010 N N . LEU A 1 259 ? -2.541 -5.659 21.955 1.00 95.69 259 LEU A N 1
ATOM 2011 C CA . LEU A 1 259 ? -2.357 -5.481 23.398 1.00 95.69 259 LEU A CA 1
ATOM 2012 C C . LEU A 1 259 ? -3.066 -6.578 24.198 1.00 95.69 259 LEU A C 1
ATOM 2014 O O . LEU A 1 259 ? -2.479 -7.100 25.138 1.00 95.69 259 LEU A O 1
ATOM 2018 N N . ILE A 1 260 ? -4.272 -6.986 23.792 1.00 95.88 260 ILE A N 1
ATOM 2019 C CA . ILE A 1 260 ? -4.997 -8.100 24.422 1.00 95.88 260 ILE A CA 1
ATOM 2020 C C . ILE A 1 260 ? -4.230 -9.416 24.263 1.00 95.88 260 ILE A C 1
ATOM 2022 O O . ILE A 1 260 ? -4.074 -10.133 25.242 1.00 95.88 260 ILE A O 1
ATOM 2026 N N . ARG A 1 261 ? -3.724 -9.729 23.059 1.00 95.31 261 ARG A N 1
ATOM 2027 C CA . ARG A 1 261 ? -2.933 -10.955 22.823 1.00 95.31 261 ARG A CA 1
ATOM 2028 C C . ARG A 1 261 ? -1.631 -11.012 23.621 1.00 95.31 261 ARG A C 1
ATOM 2030 O O . ARG A 1 261 ? -1.129 -12.101 23.850 1.00 95.31 261 ARG A O 1
ATOM 2037 N N . ASN A 1 262 ? -1.097 -9.857 24.004 1.00 96.12 262 ASN A N 1
ATOM 2038 C CA . ASN A 1 262 ? 0.139 -9.743 24.771 1.00 96.12 262 ASN A CA 1
ATOM 2039 C C . ASN A 1 262 ? -0.124 -9.560 26.281 1.00 96.12 262 ASN A C 1
ATOM 2041 O O . ASN A 1 262 ? 0.759 -9.067 26.979 1.00 96.12 262 ASN A O 1
ATOM 2045 N N . ASP A 1 263 ? -1.340 -9.846 26.765 1.00 95.56 263 ASP A N 1
ATOM 2046 C CA . ASP A 1 263 ? -1.761 -9.682 28.168 1.00 95.56 263 ASP A CA 1
ATOM 2047 C C . ASP A 1 263 ? -1.595 -8.251 28.723 1.00 95.56 263 ASP A C 1
ATOM 2049 O O . ASP A 1 263 ? -1.496 -8.012 29.924 1.00 95.56 263 ASP A O 1
ATOM 2053 N N . ARG A 1 264 ? -1.623 -7.246 27.839 1.00 96.56 264 ARG A N 1
ATOM 2054 C CA . ARG A 1 264 ? -1.534 -5.810 28.170 1.00 96.56 264 ARG A CA 1
ATOM 2055 C C . ARG A 1 264 ? -2.898 -5.118 28.222 1.00 96.56 264 ARG A C 1
ATOM 2057 O O . ARG A 1 264 ? -2.961 -3.887 28.206 1.00 96.56 264 ARG A O 1
ATOM 2064 N N . ALA A 1 265 ? -3.991 -5.881 28.294 1.00 95.94 265 ALA A N 1
ATOM 2065 C CA . ALA A 1 265 ? -5.348 -5.336 28.360 1.00 95.94 265 ALA A CA 1
ATOM 2066 C C . ALA A 1 265 ? -5.556 -4.456 29.607 1.00 95.94 265 ALA A C 1
ATOM 2068 O O . ALA A 1 265 ? -6.110 -3.367 29.495 1.00 95.94 265 ALA A O 1
ATOM 2069 N N . THR A 1 266 ? -5.047 -4.865 30.773 1.00 97.25 266 THR A N 1
ATOM 2070 C CA . THR A 1 266 ? -5.161 -4.085 32.018 1.00 97.25 266 THR A CA 1
ATOM 2071 C C . THR A 1 266 ? -4.450 -2.737 31.920 1.00 97.25 266 THR A C 1
ATOM 2073 O O . THR A 1 266 ? -5.031 -1.718 32.279 1.00 97.25 266 THR A O 1
ATOM 2076 N N . THR A 1 267 ? -3.237 -2.697 31.354 1.00 96.69 267 THR A N 1
ATOM 2077 C CA . THR A 1 267 ? -2.503 -1.438 31.139 1.00 96.69 267 THR A CA 1
ATOM 2078 C C . THR A 1 267 ? -3.265 -0.494 30.208 1.00 96.69 267 THR A C 1
ATOM 2080 O O . THR A 1 267 ? -3.387 0.694 30.497 1.00 96.69 267 THR A O 1
ATOM 2083 N N . LEU A 1 268 ? -3.802 -1.017 29.098 1.00 96.56 268 LEU A N 1
ATOM 2084 C CA . LEU A 1 268 ? -4.615 -0.233 28.164 1.00 96.56 268 LEU A CA 1
ATOM 2085 C C . LEU A 1 268 ? -5.877 0.312 28.850 1.00 96.56 268 LEU A C 1
ATOM 2087 O O . LEU A 1 268 ? -6.216 1.480 28.697 1.00 96.56 268 LEU A O 1
ATOM 2091 N N . CYS A 1 269 ? -6.543 -0.526 29.639 1.00 97.56 269 CYS A N 1
ATOM 2092 C CA . CYS A 1 269 ? -7.759 -0.189 30.370 1.00 97.56 269 CYS A CA 1
ATOM 2093 C C . CYS A 1 269 ? -7.522 0.923 31.404 1.00 97.56 269 CYS A C 1
ATOM 2095 O O . CYS A 1 269 ? -8.289 1.882 31.453 1.00 97.56 269 CYS A O 1
ATOM 2097 N N . GLN A 1 270 ? -6.422 0.857 32.160 1.00 96.94 270 GLN A N 1
ATOM 2098 C CA . GLN A 1 270 ? -6.015 1.907 33.100 1.00 96.94 270 GLN A CA 1
ATOM 2099 C C . GLN A 1 270 ? -5.704 3.230 32.388 1.00 96.94 270 GLN A C 1
ATOM 2101 O O . GLN A 1 270 ? -6.129 4.289 32.847 1.00 96.94 270 GLN A O 1
ATOM 2106 N N . ALA A 1 271 ? -5.007 3.177 31.248 1.00 95.50 271 ALA A N 1
ATOM 2107 C CA . ALA A 1 271 ? -4.704 4.367 30.454 1.00 95.50 271 ALA A CA 1
ATOM 2108 C C . ALA A 1 271 ? -5.982 5.047 29.931 1.00 95.50 271 ALA A C 1
ATOM 2110 O O . ALA A 1 271 ? -6.123 6.265 30.046 1.00 95.50 271 ALA A O 1
ATOM 2111 N N . ILE A 1 272 ? -6.935 4.260 29.420 1.00 95.94 272 ILE A N 1
ATOM 2112 C CA . ILE A 1 272 ? -8.240 4.760 28.968 1.00 95.94 272 ILE A CA 1
ATOM 2113 C C . ILE A 1 272 ? -9.032 5.347 30.142 1.00 95.94 272 ILE A C 1
ATOM 2115 O O . ILE A 1 272 ? -9.569 6.443 30.014 1.00 95.94 272 ILE A O 1
ATOM 2119 N N . ALA A 1 273 ? -9.086 4.663 31.289 1.00 95.69 273 ALA A N 1
ATOM 2120 C CA . ALA A 1 273 ? -9.787 5.157 32.475 1.00 95.69 273 ALA A CA 1
ATOM 2121 C C . ALA A 1 273 ? -9.218 6.501 32.959 1.00 95.69 273 ALA A C 1
ATOM 2123 O O . ALA A 1 273 ? -9.982 7.417 33.255 1.00 95.69 273 ALA A O 1
ATOM 2124 N N . GLY A 1 274 ? -7.890 6.656 32.963 1.00 94.38 274 GLY A N 1
ATOM 2125 C CA . GLY A 1 274 ? -7.236 7.925 33.289 1.00 94.38 274 GLY A CA 1
ATOM 2126 C C . GLY A 1 274 ? -7.496 9.034 32.263 1.00 94.38 274 GLY A C 1
ATOM 2127 O O . GLY A 1 274 ? -7.562 10.204 32.632 1.00 94.38 274 GLY A O 1
ATOM 2128 N N . ALA A 1 275 ? -7.669 8.689 30.984 1.00 93.06 275 ALA A N 1
ATOM 2129 C CA . ALA A 1 275 ? -8.058 9.650 29.955 1.00 93.06 275 ALA A CA 1
ATOM 2130 C C . ALA A 1 275 ? -9.517 10.102 30.125 1.00 93.06 275 ALA A C 1
ATOM 2132 O O . ALA A 1 275 ? -9.766 11.301 30.178 1.00 93.06 275 ALA A O 1
ATOM 2133 N N . ILE A 1 276 ? -10.447 9.160 30.312 1.00 93.75 276 ILE A N 1
ATOM 2134 C CA . ILE A 1 276 ? -11.876 9.433 30.544 1.00 93.75 276 ILE A CA 1
ATOM 2135 C C . ILE A 1 276 ? -12.099 10.243 31.822 1.00 93.75 276 ILE A C 1
ATOM 2137 O O . ILE A 1 276 ? -12.965 11.111 31.849 1.00 93.75 276 ILE A O 1
ATOM 2141 N N . ALA A 1 277 ? -11.300 10.020 32.870 1.00 92.31 277 ALA A N 1
ATOM 2142 C CA . ALA A 1 277 ? -11.389 10.789 34.113 1.00 92.31 277 ALA A CA 1
ATOM 2143 C C . ALA A 1 277 ? -11.182 12.306 33.920 1.00 92.31 277 ALA A C 1
ATOM 2145 O O . ALA A 1 277 ? -11.568 13.076 34.796 1.00 92.31 277 ALA A O 1
ATOM 2146 N N . ARG A 1 278 ? -10.569 12.731 32.805 1.00 90.62 278 ARG A N 1
ATOM 2147 C CA . ARG A 1 278 ? -10.316 14.142 32.467 1.00 90.62 278 ARG A CA 1
ATOM 2148 C C . ARG A 1 278 ? -11.367 14.751 31.536 1.00 90.62 278 ARG A C 1
ATOM 2150 O O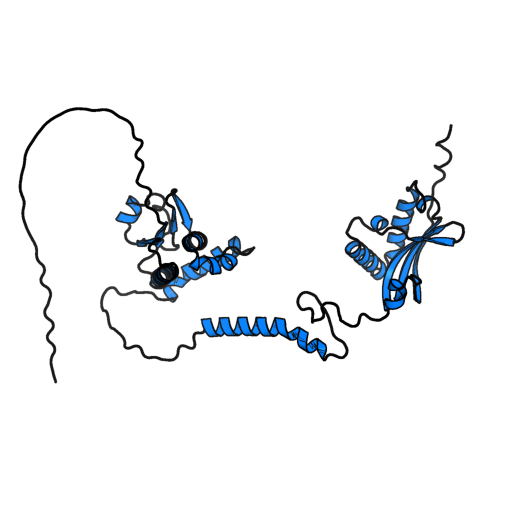 . ARG A 1 278 ? -11.276 15.936 31.232 1.00 90.62 278 ARG A O 1
ATOM 2157 N N . GLU A 1 279 ? -12.331 13.964 31.073 1.00 90.19 279 GLU A N 1
ATOM 2158 C CA . GLU A 1 279 ? -13.381 14.436 30.172 1.00 90.19 279 GLU A CA 1
ATOM 2159 C C . GLU A 1 279 ? -14.490 15.162 30.940 1.00 90.19 279 GLU A C 1
ATOM 2161 O O . GLU A 1 279 ? -14.928 14.714 32.001 1.00 90.19 279 GLU A O 1
ATOM 2166 N N . ALA A 1 280 ? -14.968 16.274 30.377 1.00 80.50 280 ALA A N 1
ATOM 2167 C CA . ALA A 1 280 ? -15.968 17.146 31.003 1.00 80.50 280 ALA A CA 1
ATOM 2168 C C . ALA A 1 280 ? -17.382 17.018 30.400 1.00 80.50 280 ALA A C 1
ATOM 2170 O O . ALA A 1 280 ? -18.309 17.660 30.884 1.00 80.50 280 ALA A O 1
ATOM 2171 N N . GLY A 1 281 ? -17.561 16.210 29.346 1.00 82.12 281 GLY A N 1
ATOM 2172 C CA . GLY A 1 281 ? -18.838 16.047 28.643 1.00 82.12 281 GLY A CA 1
ATOM 2173 C C . GLY A 1 281 ? -19.483 14.663 28.836 1.00 82.12 281 GLY A C 1
ATOM 2174 O O . GLY A 1 281 ? -18.765 13.656 28.839 1.00 82.12 281 GLY A O 1
ATOM 2175 N N . PRO A 1 282 ? -20.825 14.570 28.932 1.00 78.12 282 PRO A N 1
ATOM 2176 C CA . PRO A 1 282 ? -21.540 13.299 28.823 1.00 78.12 282 PRO A CA 1
ATOM 2177 C C . PRO A 1 282 ? -21.263 12.609 27.470 1.00 78.12 282 PRO A C 1
ATOM 2179 O O . PRO A 1 282 ? -21.075 13.293 26.462 1.00 78.12 282 PRO A O 1
ATOM 2182 N N . PRO A 1 283 ? -21.236 11.264 27.403 1.00 83.56 283 PRO A N 1
ATOM 2183 C CA . PRO A 1 283 ? -21.488 10.322 28.498 1.00 83.56 283 PRO A CA 1
ATOM 2184 C C . PRO A 1 283 ? -20.261 10.065 29.393 1.00 83.56 283 PRO A C 1
ATOM 2186 O O . PRO A 1 283 ? -20.351 9.323 30.364 1.00 83.56 283 PRO A O 1
ATOM 2189 N N . TYR A 1 284 ? -19.093 10.638 29.090 1.00 89.62 284 TYR A N 1
ATOM 2190 C CA . TYR A 1 284 ? -17.834 10.287 29.761 1.00 89.62 284 TYR A CA 1
ATOM 2191 C C . TYR A 1 284 ? -17.783 10.701 31.232 1.00 89.62 284 TYR A C 1
ATOM 2193 O O . TYR A 1 284 ? -17.103 10.047 32.019 1.00 89.62 284 TYR A O 1
ATOM 2201 N N . THR A 1 285 ? -18.522 11.740 31.619 1.00 88.00 285 THR A N 1
ATOM 2202 C CA . THR A 1 285 ? -18.682 12.187 33.013 1.00 88.00 285 THR A CA 1
ATOM 2203 C C . THR A 1 285 ? -19.433 11.185 33.887 1.00 88.00 285 THR A C 1
ATOM 2205 O O . THR A 1 285 ? -19.219 11.156 35.096 1.00 88.00 285 THR A O 1
ATOM 2208 N N . GLU A 1 286 ? -20.270 10.338 33.291 1.00 89.19 286 GLU A N 1
ATOM 2209 C CA . GLU A 1 286 ? -21.123 9.374 34.000 1.00 89.19 286 GLU A CA 1
ATOM 2210 C C . GLU A 1 286 ? -20.443 8.008 34.155 1.00 89.19 286 GLU A C 1
ATOM 2212 O O . GLU A 1 286 ? -20.770 7.238 35.054 1.00 89.19 286 GLU A O 1
ATOM 2217 N N . VAL A 1 287 ? -19.431 7.715 33.331 1.00 93.25 287 VAL A N 1
ATOM 2218 C CA . VAL A 1 287 ? -18.731 6.422 33.324 1.00 93.25 287 VAL A CA 1
ATOM 2219 C C . VAL A 1 287 ? -17.981 6.197 34.642 1.00 93.25 287 VAL A C 1
ATOM 2221 O O . VAL A 1 287 ? -16.995 6.870 34.925 1.00 93.25 287 VAL A O 1
ATOM 2224 N N . ALA A 1 288 ? -18.399 5.232 35.450 1.00 94.00 288 ALA A N 1
ATOM 2225 C CA . ALA A 1 288 ? -17.725 4.824 36.681 1.00 94.00 288 ALA A CA 1
ATOM 2226 C C . ALA A 1 288 ? -16.639 3.763 36.434 1.00 94.00 288 ALA A C 1
ATOM 2228 O O . ALA A 1 288 ? -15.620 3.741 37.123 1.00 94.00 288 ALA A O 1
ATOM 2229 N N . THR A 1 289 ? -16.833 2.883 35.448 1.00 96.25 289 THR A N 1
ATOM 2230 C CA . THR A 1 289 ? -15.906 1.779 35.146 1.00 96.25 289 THR A CA 1
ATOM 2231 C C . THR A 1 289 ? -15.675 1.653 33.647 1.00 96.25 289 THR A C 1
ATOM 2233 O O . THR A 1 289 ? -16.617 1.686 32.863 1.00 96.25 289 THR A O 1
ATOM 2236 N N . VAL A 1 290 ? -14.424 1.452 33.239 1.00 97.19 290 VAL A N 1
ATOM 2237 C CA . VAL A 1 290 ? -14.051 1.122 31.859 1.00 97.19 290 VAL A CA 1
ATOM 2238 C C . VAL A 1 290 ? -13.795 -0.369 31.747 1.00 97.19 290 VAL A C 1
ATOM 2240 O O . VAL A 1 290 ? -13.053 -0.944 32.541 1.00 97.19 290 VAL A O 1
ATOM 2243 N N . GLN A 1 291 ? -14.349 -0.988 30.713 1.00 97.44 291 GLN A N 1
ATOM 2244 C CA . GLN A 1 291 ? -14.099 -2.372 30.350 1.00 97.44 291 GLN A CA 1
ATOM 2245 C C . GLN A 1 291 ? -13.565 -2.473 28.926 1.00 97.44 291 GLN A C 1
ATOM 2247 O O . GLN A 1 291 ? -14.071 -1.842 27.999 1.00 97.44 291 GLN A O 1
ATOM 2252 N N . ILE A 1 292 ? -12.560 -3.326 28.745 1.00 97.00 292 ILE A N 1
ATOM 2253 C CA . ILE A 1 292 ? -12.150 -3.796 27.422 1.00 97.00 292 ILE A CA 1
ATOM 2254 C C . ILE A 1 292 ? -12.812 -5.144 27.212 1.00 97.00 292 ILE A C 1
ATOM 2256 O O . ILE A 1 292 ? -12.575 -6.079 27.979 1.00 97.00 292 ILE A O 1
ATOM 2260 N N . VAL A 1 293 ? -13.629 -5.252 26.173 1.00 96.38 293 VAL A N 1
ATOM 2261 C CA . VAL A 1 293 ? -14.461 -6.427 25.916 1.00 96.38 293 VAL A CA 1
ATOM 2262 C C . VAL A 1 293 ? -14.131 -6.979 24.540 1.00 96.38 293 VAL A C 1
ATOM 2264 O O . VAL A 1 293 ? -13.947 -6.218 23.595 1.00 96.38 293 VAL A O 1
ATOM 2267 N N . THR A 1 294 ? -14.065 -8.304 24.413 1.00 96.56 294 THR A N 1
ATOM 2268 C CA . THR A 1 294 ? -14.117 -8.980 23.112 1.00 96.56 294 THR A CA 1
ATOM 2269 C C . THR A 1 294 ? -15.507 -9.574 22.939 1.00 96.56 294 THR A C 1
ATOM 2271 O O . THR A 1 294 ? -15.853 -10.532 23.633 1.00 96.56 294 THR A O 1
ATOM 2274 N N . GLY A 1 295 ? -16.290 -9.007 22.025 1.00 94.81 295 GLY A N 1
ATOM 2275 C CA . GLY A 1 295 ? -17.626 -9.481 21.675 1.00 94.81 295 GLY A CA 1
ATOM 2276 C C . GLY A 1 295 ? -17.619 -10.330 20.407 1.00 94.81 295 GLY A C 1
ATOM 2277 O O . GLY A 1 295 ? -16.831 -10.091 19.489 1.00 94.81 295 GLY A O 1
ATOM 2278 N N . ALA A 1 296 ? -18.494 -11.327 20.366 1.00 94.44 296 ALA A N 1
ATOM 2279 C CA . ALA A 1 296 ? -18.834 -12.124 19.198 1.00 94.44 296 ALA A CA 1
ATOM 2280 C C . ALA A 1 296 ? -20.206 -11.674 18.684 1.00 94.44 296 ALA A C 1
ATOM 2282 O O . ALA A 1 296 ? -21.167 -11.681 19.445 1.00 94.44 296 ALA A O 1
ATOM 2283 N N . PHE A 1 297 ? -20.320 -11.300 17.414 1.00 92.06 297 PHE A N 1
ATOM 2284 C CA . PHE A 1 297 ? -21.558 -10.784 16.820 1.00 92.06 297 PHE A CA 1
ATOM 2285 C C . PHE A 1 297 ? -21.943 -11.591 15.599 1.00 92.06 297 PHE A C 1
ATOM 2287 O O . PHE A 1 297 ? -21.078 -11.881 14.777 1.00 92.06 297 PHE A O 1
ATOM 2294 N N . ARG A 1 298 ? -23.232 -11.886 15.427 1.00 88.06 298 ARG A N 1
ATOM 2295 C CA . ARG A 1 298 ? -23.718 -12.427 14.159 1.00 88.06 298 ARG A CA 1
ATOM 2296 C C . ARG A 1 298 ? -23.887 -11.294 13.151 1.00 88.06 298 ARG A C 1
ATOM 2298 O O . ARG A 1 298 ? -24.605 -10.334 13.423 1.00 88.06 298 ARG A O 1
ATOM 2305 N N . PHE A 1 299 ? -23.264 -11.407 11.980 1.00 84.88 299 PHE A N 1
ATOM 2306 C CA . PHE A 1 299 ? -23.327 -10.365 10.948 1.00 84.88 299 PHE A CA 1
ATOM 2307 C C . PHE A 1 299 ? -24.763 -10.046 10.521 1.00 84.88 299 PHE A C 1
ATOM 2309 O O . PHE A 1 299 ? -25.128 -8.876 10.426 1.00 84.88 299 PHE A O 1
ATOM 2316 N N . ALA A 1 300 ? -25.574 -11.083 10.289 1.00 81.88 300 ALA A N 1
ATOM 2317 C CA . ALA A 1 300 ? -26.960 -10.927 9.856 1.00 81.88 300 ALA A CA 1
ATOM 2318 C C . ALA A 1 300 ? -27.801 -10.135 10.870 1.00 81.88 300 ALA A C 1
ATOM 2320 O O . ALA A 1 300 ? -28.573 -9.269 10.468 1.00 81.88 300 ALA A O 1
ATOM 2321 N N . ASP A 1 301 ? -27.607 -10.387 12.165 1.00 86.56 301 ASP A N 1
ATOM 2322 C CA . ASP A 1 301 ? -28.366 -9.741 13.239 1.00 86.56 301 ASP A CA 1
ATOM 2323 C C . ASP A 1 301 ? -27.915 -8.285 13.412 1.00 86.56 301 ASP A C 1
ATOM 2325 O O . ASP A 1 301 ? -28.742 -7.369 13.423 1.00 86.56 301 ASP A O 1
ATOM 2329 N N . TYR A 1 302 ? -26.597 -8.061 13.424 1.00 84.94 302 TYR A N 1
ATOM 2330 C CA . TYR A 1 302 ? -25.995 -6.740 13.609 1.00 84.94 302 TYR A CA 1
ATOM 2331 C C . TYR A 1 302 ? -26.447 -5.729 12.548 1.00 84.94 302 TYR A C 1
ATOM 2333 O O . TYR A 1 302 ? -26.833 -4.605 12.876 1.00 84.94 302 TYR A O 1
ATOM 2341 N N . PHE A 1 303 ? -26.443 -6.127 11.271 1.00 83.00 303 PHE A N 1
ATOM 2342 C CA . PHE A 1 303 ? -26.874 -5.256 10.172 1.00 83.00 303 PHE A CA 1
ATOM 2343 C C . PHE A 1 303 ? -28.400 -5.139 10.037 1.00 83.00 303 PHE A C 1
ATOM 2345 O O . PHE A 1 303 ? -28.874 -4.197 9.410 1.00 83.00 303 PHE A O 1
ATOM 2352 N N . ARG A 1 304 ? -29.174 -6.026 10.677 1.00 86.31 304 ARG A N 1
ATOM 2353 C CA . ARG A 1 304 ? -30.639 -5.919 10.825 1.00 86.31 304 ARG A CA 1
ATOM 2354 C C . ARG A 1 304 ? -31.056 -5.155 12.089 1.00 86.31 304 ARG A C 1
ATOM 2356 O O . ARG A 1 304 ? -32.165 -5.332 12.577 1.00 86.31 304 ARG A O 1
ATOM 2363 N N . ALA A 1 305 ? -30.170 -4.305 12.609 1.00 85.81 305 ALA A N 1
ATOM 2364 C CA . ALA A 1 305 ? -30.341 -3.468 13.800 1.00 85.81 305 ALA A CA 1
ATOM 2365 C C . ALA A 1 305 ? -30.299 -4.182 15.166 1.00 85.81 305 ALA A C 1
ATOM 2367 O O . ALA A 1 305 ? -30.311 -3.495 16.189 1.00 85.81 305 ALA A O 1
ATOM 2368 N N . ASN A 1 306 ? -30.136 -5.508 15.229 1.00 88.50 306 ASN A N 1
ATOM 2369 C CA . ASN A 1 306 ? -29.851 -6.186 16.493 1.00 88.50 306 ASN A CA 1
ATOM 2370 C C . ASN A 1 306 ? -28.347 -6.142 16.795 1.00 88.50 306 ASN A C 1
ATOM 2372 O O . ASN A 1 306 ? -27.579 -7.020 16.406 1.00 88.50 306 ASN A O 1
ATOM 2376 N N . LYS A 1 307 ? -27.924 -5.105 17.519 1.00 87.56 307 LYS A N 1
ATOM 2377 C CA . LYS A 1 307 ? -26.516 -4.882 17.879 1.00 87.56 307 LYS A CA 1
ATOM 2378 C C . LYS A 1 307 ? -26.072 -5.649 19.129 1.00 87.56 307 LYS A C 1
ATOM 2380 O O . LYS A 1 307 ? -24.990 -5.368 19.640 1.00 87.56 307 LYS A O 1
ATOM 2385 N N . ALA A 1 308 ? -26.880 -6.579 19.638 1.00 89.44 308 ALA A N 1
ATOM 2386 C CA . ALA A 1 308 ? -26.497 -7.381 20.788 1.00 89.44 308 ALA A CA 1
ATOM 2387 C C . ALA A 1 308 ? -25.425 -8.423 20.398 1.00 89.44 308 ALA A C 1
ATOM 2389 O O . ALA A 1 308 ? -25.521 -9.060 19.345 1.00 89.44 308 ALA A O 1
ATOM 2390 N N . PRO A 1 309 ? -24.390 -8.611 21.225 1.00 92.06 309 PRO A N 1
ATOM 2391 C CA . PRO A 1 309 ? -23.405 -9.668 21.032 1.00 92.06 309 PRO A CA 1
ATOM 2392 C C . PRO A 1 309 ? -24.005 -11.043 21.366 1.00 92.06 309 PRO A C 1
ATOM 2394 O O . PRO A 1 309 ? -24.764 -11.185 22.319 1.00 92.06 309 PRO A O 1
ATOM 2397 N N . LEU A 1 310 ? -23.598 -12.077 20.626 1.00 92.56 310 LEU A N 1
ATOM 2398 C CA . LEU A 1 310 ? -23.881 -13.482 20.946 1.00 92.56 310 LEU A CA 1
ATOM 2399 C C . LEU A 1 310 ? -23.168 -13.927 22.227 1.00 92.56 310 LEU A C 1
ATOM 2401 O O . LEU A 1 310 ? -23.693 -14.719 23.001 1.00 92.56 310 LEU A O 1
ATOM 2405 N N . ALA A 1 311 ? -21.939 -13.451 22.410 1.00 93.69 311 ALA A N 1
ATOM 2406 C CA . ALA A 1 311 ? -21.130 -13.698 23.591 1.00 93.69 311 ALA A CA 1
ATOM 2407 C C . ALA A 1 311 ? -20.154 -12.538 23.779 1.00 93.69 311 ALA A C 1
ATOM 2409 O O . ALA A 1 311 ? -19.598 -12.024 22.807 1.00 93.69 311 ALA A O 1
ATOM 2410 N N . GLU A 1 312 ? -19.898 -12.154 25.021 1.00 94.44 312 GLU A N 1
ATOM 2411 C CA . GLU A 1 312 ? -18.873 -11.177 25.371 1.00 94.44 312 GLU A CA 1
ATOM 2412 C C . GLU A 1 312 ? -17.925 -11.765 26.406 1.00 94.44 312 GLU A C 1
ATOM 2414 O O . GLU A 1 312 ? -18.331 -12.477 27.323 1.00 94.44 312 GLU A O 1
ATOM 2419 N N . ARG A 1 313 ? -16.644 -11.424 26.278 1.00 96.31 313 ARG A N 1
ATOM 2420 C CA . ARG A 1 313 ? -15.641 -11.703 27.299 1.00 96.31 313 ARG A CA 1
ATOM 2421 C C . ARG A 1 313 ? -14.962 -10.411 27.713 1.00 96.31 313 ARG A C 1
ATOM 2423 O O . ARG A 1 313 ? -14.296 -9.772 26.896 1.00 96.31 313 ARG A O 1
ATOM 2430 N N . VAL A 1 314 ? -15.082 -10.067 28.991 1.00 97.12 314 VAL A N 1
ATOM 2431 C CA . VAL A 1 314 ? -14.329 -8.964 29.594 1.00 97.12 314 VAL A CA 1
ATOM 2432 C C . VAL A 1 314 ? -12.855 -9.366 29.667 1.00 97.12 314 VAL A C 1
ATOM 2434 O O . VAL A 1 314 ? -12.507 -10.427 30.186 1.00 97.12 314 VAL A O 1
ATOM 2437 N N . ARG A 1 315 ? -11.987 -8.542 29.081 1.00 97.19 315 ARG A N 1
ATOM 2438 C CA . ARG A 1 315 ? -10.527 -8.722 29.057 1.00 97.19 315 ARG A CA 1
ATOM 2439 C C . ARG A 1 315 ? -9.841 -7.956 30.177 1.00 97.19 315 ARG A C 1
ATOM 2441 O O . ARG A 1 315 ? -8.837 -8.422 30.695 1.00 97.19 315 ARG A O 1
ATOM 2448 N N . ALA A 1 316 ? -10.379 -6.792 30.521 1.00 97.38 316 ALA A N 1
ATOM 2449 C CA . ALA A 1 316 ? -9.949 -5.970 31.643 1.00 97.38 316 ALA A CA 1
ATOM 2450 C C . ALA A 1 316 ? -11.110 -5.078 32.094 1.00 97.38 316 ALA A C 1
ATOM 2452 O O . ALA A 1 316 ? -11.943 -4.697 31.269 1.00 97.38 316 ALA A O 1
ATOM 2453 N N . SER A 1 317 ? -11.142 -4.745 33.383 1.00 97.62 317 SER A N 1
ATOM 2454 C CA . SER A 1 317 ? -12.115 -3.838 33.996 1.00 97.62 317 SER A CA 1
ATOM 2455 C C . SER A 1 317 ? -11.373 -2.921 34.964 1.00 97.62 317 SER A C 1
ATOM 2457 O O . SER A 1 317 ? -10.655 -3.418 35.830 1.00 97.62 317 SER A O 1
ATOM 2459 N N . CYS A 1 318 ? -11.513 -1.606 34.807 1.00 97.19 318 CYS A N 1
ATOM 2460 C CA . CYS A 1 318 ? -10.768 -0.607 35.573 1.00 97.19 318 CYS A CA 1
ATOM 2461 C C . CYS A 1 318 ? -11.703 0.514 36.037 1.00 97.19 318 CYS A C 1
ATOM 2463 O O . CYS A 1 318 ? -12.426 1.070 35.205 1.00 97.19 318 CYS A O 1
ATOM 2465 N N . PRO A 1 319 ? -11.692 0.877 37.329 1.00 96.06 319 PRO A N 1
ATOM 2466 C CA . PRO A 1 319 ? -12.478 2.001 37.818 1.00 96.06 319 PRO A CA 1
ATOM 2467 C C . PRO A 1 319 ? -11.933 3.327 37.272 1.00 96.06 319 PRO A C 1
ATOM 2469 O O . PRO A 1 319 ? -10.723 3.495 37.095 1.00 96.06 319 PRO A O 1
ATOM 2472 N N . VAL A 1 320 ? -12.827 4.283 37.032 1.00 93.62 320 VAL A N 1
ATOM 2473 C CA . VAL A 1 320 ? -12.478 5.660 36.670 1.00 93.62 320 VAL A CA 1
ATOM 2474 C C . VAL A 1 320 ? -12.333 6.469 37.954 1.00 93.62 320 VAL A C 1
ATOM 2476 O O . VAL A 1 320 ? -13.315 6.895 38.558 1.00 93.62 320 VAL A O 1
ATOM 2479 N N . ALA A 1 321 ? -11.094 6.679 38.391 1.00 87.12 321 ALA A N 1
ATOM 2480 C CA . ALA A 1 321 ? -10.807 7.486 39.571 1.00 87.12 321 ALA A CA 1
ATOM 2481 C C . ALA A 1 321 ? -10.886 8.983 39.227 1.00 87.12 321 ALA A C 1
ATOM 2483 O O . ALA A 1 321 ? -9.900 9.592 38.810 1.00 87.12 321 ALA A O 1
ATOM 2484 N N . ARG A 1 322 ? -12.063 9.589 39.411 1.00 81.38 322 ARG A N 1
ATOM 2485 C CA . ARG A 1 322 ? -12.198 11.050 39.410 1.00 81.38 322 ARG A CA 1
ATOM 2486 C C . ARG A 1 322 ? -11.730 11.559 40.769 1.00 81.38 322 ARG A C 1
ATOM 2488 O O . ARG A 1 322 ? -12.400 11.349 41.776 1.00 81.38 322 ARG A O 1
ATOM 2495 N N . GLY A 1 323 ? -10.552 12.180 40.822 1.00 61.84 323 GLY A N 1
ATOM 2496 C CA . GLY A 1 323 ? -10.134 12.896 42.028 1.00 61.84 323 GLY A CA 1
ATOM 2497 C C . GLY A 1 323 ? -11.167 13.977 42.368 1.00 61.84 323 GLY A C 1
ATOM 2498 O O . GLY A 1 323 ? -11.801 14.513 41.463 1.00 61.84 323 GLY A O 1
ATOM 2499 N N . GLN A 1 324 ? -11.315 14.315 43.650 1.00 45.34 324 GLN A N 1
ATOM 2500 C CA . GLN A 1 324 ? -12.249 15.312 44.208 1.00 45.34 324 GLN A CA 1
ATOM 2501 C C . GLN A 1 324 ? -11.967 16.771 43.758 1.00 45.34 324 GLN A C 1
ATOM 2503 O O . GLN A 1 324 ? -11.990 17.710 44.547 1.00 45.34 324 GLN A O 1
ATOM 2508 N N . TRP A 1 325 ? -11.659 17.000 42.483 1.00 44.88 325 TRP A N 1
ATOM 2509 C CA . TRP A 1 325 ? -11.385 18.319 41.909 1.00 44.88 325 TRP A CA 1
ATOM 2510 C C . TRP A 1 325 ? -12.671 19.054 41.489 1.00 44.88 325 TRP A C 1
ATOM 2512 O O . TRP A 1 325 ? -12.603 20.219 41.112 1.00 44.88 325 TRP A O 1
ATOM 2522 N N . ALA A 1 326 ? -13.837 18.406 41.604 1.00 41.88 326 ALA A N 1
ATOM 2523 C CA . ALA A 1 326 ? -15.138 18.947 41.204 1.00 41.88 326 ALA A CA 1
ATOM 2524 C C . ALA A 1 326 ? -15.755 19.967 42.189 1.00 41.88 326 ALA A C 1
ATOM 2526 O O . ALA A 1 326 ? -16.700 20.648 41.817 1.00 41.88 326 ALA A O 1
ATOM 2527 N N . GLU A 1 327 ? -15.218 20.143 43.403 1.00 42.28 327 GLU A N 1
ATOM 2528 C CA . GLU A 1 327 ? -15.765 21.111 44.380 1.00 42.28 327 GLU A CA 1
ATOM 2529 C C . GLU A 1 327 ? -15.059 22.482 44.388 1.00 42.28 327 GLU A C 1
ATOM 2531 O O . GLU A 1 327 ? -15.449 23.378 45.131 1.00 42.28 327 GLU A O 1
ATOM 2536 N N . ARG A 1 328 ? -14.031 22.697 43.554 1.00 40.69 328 ARG A N 1
ATOM 2537 C CA . ARG A 1 328 ? -13.226 23.940 43.564 1.00 40.69 328 ARG A CA 1
ATOM 2538 C C . ARG A 1 328 ? -13.518 24.928 42.427 1.00 40.69 328 ARG A C 1
ATOM 2540 O O . ARG A 1 328 ? -12.739 25.852 42.228 1.00 40.69 328 ARG A O 1
ATOM 2547 N N . GLY A 1 329 ? -14.616 24.740 41.695 1.00 41.25 329 GLY A N 1
ATOM 2548 C CA . GLY A 1 329 ? -14.996 25.575 40.545 1.00 41.25 329 GLY A CA 1
ATOM 2549 C C . GLY A 1 329 ? -16.230 26.464 40.736 1.00 41.25 329 GLY A C 1
ATOM 2550 O O . GLY A 1 329 ? -16.633 27.120 39.782 1.00 41.25 329 GLY A O 1
ATOM 2551 N N . SER A 1 330 ? -16.847 26.489 41.922 1.00 42.59 330 SER A N 1
ATOM 2552 C CA . SER A 1 330 ? -18.014 27.338 42.203 1.00 42.59 330 SER A CA 1
ATOM 2553 C C . SER A 1 330 ? -17.878 28.063 43.545 1.00 42.59 330 SER A C 1
ATOM 2555 O O . SER A 1 330 ? -18.533 27.705 44.527 1.00 42.59 330 SER A O 1
ATOM 2557 N N . ARG A 1 331 ? -17.009 29.071 43.591 1.00 35.12 331 ARG A N 1
ATOM 2558 C CA . ARG A 1 331 ? -17.140 30.247 44.461 1.00 35.12 331 ARG A CA 1
ATOM 2559 C C . ARG A 1 331 ? -16.600 31.457 43.724 1.00 35.12 331 ARG A C 1
ATOM 2561 O O . ARG A 1 331 ? -15.570 31.290 43.038 1.00 35.12 331 ARG A O 1
#

Sequence (331 aa):
MHAVRCRPATAGDGGALHTATDAGESLQEGEGMNRVPRETGLDVVYDGLCRFCERSLATVQRIARRPLLRLHDANDHGTIKAKFPMLADADTSNAMFVVTPRGEVFRGFFAYRRIMWESPRLYPLLPLFYAPGAGLIGPLIYAWVARHRRHFGCSLDGVAQCSVASDRVGRLDWAKGIAGALGALLLAATLAPVAQNWSPAPRDNFPFSYYPMFSAKRSDTYHVSYIVGLDAHGQRHQISHYFAGNGGFNQTRRQIDKLIRNDRATTLCQAIAGAIAREAGPPYTEVATVQIVTGAFRFADYFRANKAPLAERVRASCPVARGQWAERGSR